Protein AF-A0A3M2R8J4-F1 (afdb_monomer_lite)

Structure (mmCIF, N/CA/C/O backbone):
data_AF-A0A3M2R8J4-F1
#
_entry.id   AF-A0A3M2R8J4-F1
#
loop_
_atom_site.group_PDB
_atom_site.id
_atom_site.type_symbol
_atom_site.label_atom_id
_atom_site.label_alt_id
_atom_site.label_comp_id
_atom_site.label_asym_id
_atom_site.label_entity_id
_atom_site.label_seq_id
_atom_site.pdbx_PDB_ins_code
_atom_site.Cartn_x
_atom_site.Cartn_y
_atom_site.Cartn_z
_atom_site.occupancy
_atom_site.B_iso_or_equiv
_atom_site.auth_seq_id
_atom_site.auth_comp_id
_atom_site.auth_asym_id
_atom_site.auth_atom_id
_atom_site.pdbx_PDB_model_num
ATOM 1 N N . MET A 1 1 ? -43.124 27.993 -4.825 1.00 30.08 1 MET A N 1
ATOM 2 C CA . MET A 1 1 ? -43.039 26.669 -4.163 1.00 30.08 1 MET A CA 1
ATOM 3 C C . MET A 1 1 ? -41.957 25.868 -4.878 1.00 30.08 1 MET A C 1
ATOM 5 O O . MET A 1 1 ? -41.872 26.018 -6.090 1.00 30.08 1 MET A O 1
ATOM 9 N N . PRO A 1 2 ? -41.048 25.208 -4.145 1.00 39.69 2 PRO A N 1
ATOM 10 C CA . PRO A 1 2 ? -39.640 25.602 -4.145 1.00 39.69 2 PRO A CA 1
ATOM 11 C C . PRO A 1 2 ? -38.733 24.779 -5.065 1.00 39.69 2 PRO A C 1
ATOM 13 O O . PRO A 1 2 ? -39.059 23.672 -5.482 1.00 39.69 2 PRO A O 1
ATOM 16 N N . ALA A 1 3 ? -37.591 25.402 -5.357 1.00 38.50 3 ALA A N 1
ATOM 17 C CA . ALA A 1 3 ? -36.472 24.909 -6.138 1.00 38.50 3 ALA A CA 1
ATOM 18 C C . ALA A 1 3 ? -35.961 23.551 -5.639 1.00 38.50 3 ALA A C 1
ATOM 20 O O . ALA A 1 3 ? -35.857 23.318 -4.435 1.00 38.50 3 ALA A O 1
ATOM 21 N N . GLY A 1 4 ? -35.622 22.681 -6.592 1.00 35.12 4 GLY A N 1
ATOM 22 C CA . GLY A 1 4 ? -34.977 21.402 -6.338 1.00 35.12 4 GLY A CA 1
ATOM 23 C C . GLY A 1 4 ? -33.624 21.611 -5.672 1.00 35.12 4 GLY A C 1
ATOM 24 O O . GLY A 1 4 ? -32.687 22.125 -6.279 1.00 35.12 4 GLY A O 1
ATOM 25 N N . THR A 1 5 ? -33.540 21.216 -4.409 1.00 36.28 5 THR A N 1
ATOM 26 C CA . THR A 1 5 ? -32.296 21.112 -3.659 1.00 36.28 5 THR A CA 1
ATOM 27 C C . THR A 1 5 ? -31.439 20.027 -4.307 1.00 36.28 5 THR A C 1
ATOM 29 O O . THR A 1 5 ? -31.786 18.847 -4.256 1.00 36.28 5 THR A O 1
ATOM 32 N N . CYS A 1 6 ? -30.326 20.420 -4.932 1.00 35.06 6 CYS A N 1
ATOM 33 C CA . CYS A 1 6 ? -29.268 19.498 -5.329 1.00 35.06 6 CYS A CA 1
ATOM 34 C C . CYS A 1 6 ? -28.787 18.750 -4.081 1.00 35.06 6 CYS A C 1
ATOM 36 O O . CYS A 1 6 ? -28.179 19.335 -3.183 1.00 35.06 6 CYS A O 1
ATOM 38 N N . TYR A 1 7 ? -29.103 17.462 -4.009 1.00 38.09 7 TYR A N 1
ATOM 39 C CA . TYR A 1 7 ? -28.637 16.580 -2.953 1.00 38.09 7 TYR A CA 1
ATOM 40 C C . TYR A 1 7 ? -27.115 16.416 -3.058 1.00 38.09 7 TYR A C 1
ATOM 42 O O . TYR A 1 7 ? -26.611 15.750 -3.954 1.00 38.09 7 TYR A O 1
ATOM 50 N N . GLY A 1 8 ? -26.412 17.041 -2.114 1.00 35.00 8 GLY A N 1
ATOM 51 C CA . GLY A 1 8 ? -25.194 16.524 -1.495 1.00 35.00 8 GLY A CA 1
ATOM 52 C C . GLY A 1 8 ? -23.983 16.301 -2.396 1.00 35.00 8 GLY A C 1
ATOM 53 O O . GLY A 1 8 ? -23.612 15.160 -2.653 1.00 35.00 8 GLY A O 1
ATOM 54 N N . ILE A 1 9 ? -23.238 17.370 -2.688 1.00 41.28 9 ILE A N 1
ATOM 55 C CA . ILE A 1 9 ? -21.774 17.245 -2.704 1.00 41.28 9 ILE A CA 1
ATOM 56 C C . ILE A 1 9 ? -21.381 17.115 -1.231 1.00 41.28 9 ILE A C 1
ATOM 58 O O . ILE A 1 9 ? -21.176 18.108 -0.536 1.00 41.28 9 ILE A O 1
ATOM 62 N N . ALA A 1 10 ? -21.423 15.890 -0.708 1.00 45.00 10 ALA A N 1
ATOM 63 C CA . ALA A 1 10 ? -20.910 15.612 0.623 1.00 45.00 10 ALA A CA 1
ATOM 64 C C . ALA A 1 10 ? -19.446 16.070 0.657 1.00 45.00 10 ALA A C 1
ATOM 66 O O . ALA A 1 10 ? -18.670 15.702 -0.226 1.00 45.00 10 ALA A O 1
ATOM 67 N N . ASN A 1 11 ? -19.105 16.916 1.632 1.00 44.09 11 ASN A N 1
ATOM 68 C CA . ASN A 1 11 ? -17.747 17.386 1.886 1.00 44.09 11 ASN A CA 1
ATOM 69 C C . ASN A 1 11 ? -16.779 16.199 1.823 1.00 44.09 11 ASN A C 1
ATOM 71 O O . ASN A 1 11 ? -16.758 15.375 2.736 1.00 44.09 11 ASN A O 1
ATOM 75 N N . ARG A 1 12 ? -15.982 16.110 0.752 1.00 54.00 12 ARG A N 1
ATOM 76 C CA . ARG A 1 12 ? -14.810 15.236 0.723 1.00 54.00 12 ARG A CA 1
ATOM 77 C C . ARG A 1 12 ? -13.944 15.678 1.906 1.00 54.00 12 ARG A C 1
ATOM 79 O O . ARG A 1 12 ? -13.592 16.860 1.951 1.00 54.00 12 ARG A O 1
ATOM 86 N N . PRO A 1 13 ? -13.616 14.806 2.871 1.00 60.00 13 PRO A N 1
ATOM 87 C CA . PRO A 1 13 ? -12.633 15.171 3.873 1.00 60.00 13 PRO A CA 1
ATOM 88 C C . PRO A 1 13 ? -11.362 15.549 3.115 1.00 60.00 13 PRO A C 1
ATOM 90 O O . PRO A 1 13 ? -10.870 14.741 2.328 1.00 60.00 13 PRO A O 1
ATOM 93 N N . GLN A 1 14 ? -10.829 16.753 3.340 1.00 68.31 14 GLN A N 1
ATOM 94 C CA . GLN A 1 14 ? -9.555 17.202 2.747 1.00 68.31 14 GLN A CA 1
ATOM 95 C C . GLN A 1 14 ? -8.412 16.198 2.997 1.00 68.31 14 GLN A C 1
ATOM 97 O O . GLN A 1 14 ? -7.394 16.216 2.326 1.00 68.31 14 GLN A O 1
ATOM 102 N N . MET A 1 15 ? -8.601 15.292 3.957 1.00 82.88 15 MET A N 1
ATOM 103 C CA . MET A 1 15 ? -7.673 14.245 4.352 1.00 82.88 15 MET A CA 1
ATOM 104 C C . MET A 1 15 ? -7.533 13.102 3.333 1.00 82.88 15 MET A C 1
ATOM 106 O O . MET A 1 15 ? -6.486 12.469 3.339 1.00 82.88 15 MET A O 1
ATOM 110 N N . LEU A 1 16 ? -8.544 12.839 2.488 1.00 87.06 16 LEU A N 1
ATOM 111 C CA . LEU A 1 16 ? -8.574 11.764 1.473 1.00 87.06 16 LEU A CA 1
ATOM 112 C C . LEU A 1 16 ? -8.423 12.317 0.047 1.00 87.06 16 LEU A C 1
ATOM 114 O O . LEU A 1 16 ? -9.145 11.919 -0.868 1.00 87.06 16 LEU A O 1
ATOM 118 N N . ASP A 1 17 ? -7.542 13.293 -0.140 1.00 90.69 17 ASP A N 1
ATOM 119 C CA . ASP A 1 17 ? -7.193 13.793 -1.465 1.00 90.69 17 ASP A CA 1
ATOM 120 C C . ASP A 1 17 ? -5.972 13.061 -2.043 1.00 90.69 17 ASP A C 1
ATOM 122 O O . ASP A 1 17 ? -5.377 12.186 -1.413 1.00 90.69 17 ASP A O 1
ATOM 126 N N . HIS A 1 18 ? -5.604 13.417 -3.269 1.00 93.38 18 HIS A N 1
ATOM 127 C CA . HIS A 1 18 ? -4.463 12.825 -3.960 1.00 93.38 18 HIS A CA 1
ATOM 128 C C . HIS A 1 18 ? -3.136 13.021 -3.202 1.00 93.38 18 HIS A C 1
ATOM 130 O O . HIS A 1 18 ? -2.309 12.115 -3.172 1.00 93.38 18 HIS A O 1
ATOM 136 N N . SER A 1 19 ? -2.966 14.147 -2.494 1.00 94.75 19 SER A N 1
ATOM 137 C CA . SER A 1 19 ? -1.745 14.444 -1.725 1.00 94.75 19 SER A CA 1
ATOM 138 C C . SER A 1 19 ? -1.517 13.479 -0.556 1.00 94.75 19 SER A C 1
ATOM 140 O O . SER A 1 19 ? -0.416 13.388 -0.007 1.00 94.75 19 SER A O 1
ATOM 142 N N . LEU A 1 20 ? -2.554 12.753 -0.124 1.00 96.50 20 LEU A N 1
ATOM 143 C CA . LEU A 1 20 ? -2.395 11.658 0.828 1.00 96.50 20 LEU A CA 1
ATOM 144 C C . LEU A 1 20 ? -1.480 10.560 0.277 1.00 96.50 20 LEU A C 1
ATOM 146 O O . LEU A 1 20 ? -0.664 10.032 1.026 1.00 96.50 20 LEU A O 1
ATOM 150 N N . LEU A 1 21 ? -1.592 10.238 -1.012 1.00 97.75 21 LEU A N 1
ATOM 151 C CA . LEU A 1 21 ? -0.838 9.149 -1.634 1.00 97.75 21 LEU A CA 1
ATOM 152 C C . LEU A 1 21 ? 0.654 9.488 -1.722 1.00 97.75 21 LEU A C 1
ATOM 154 O O . LEU A 1 21 ? 1.489 8.634 -1.417 1.00 97.75 21 LEU A O 1
ATOM 158 N N . ASP A 1 22 ? 0.978 10.749 -2.019 1.00 96.94 22 ASP A N 1
ATOM 159 C CA . ASP A 1 22 ? 2.351 11.263 -1.980 1.00 96.94 22 ASP A CA 1
ATOM 160 C C . ASP A 1 22 ? 2.945 11.156 -0.574 1.00 96.94 22 ASP A C 1
ATOM 162 O O . ASP A 1 22 ? 4.063 10.674 -0.395 1.00 96.94 22 ASP A O 1
ATOM 166 N N . ARG A 1 23 ? 2.176 11.562 0.446 1.00 97.8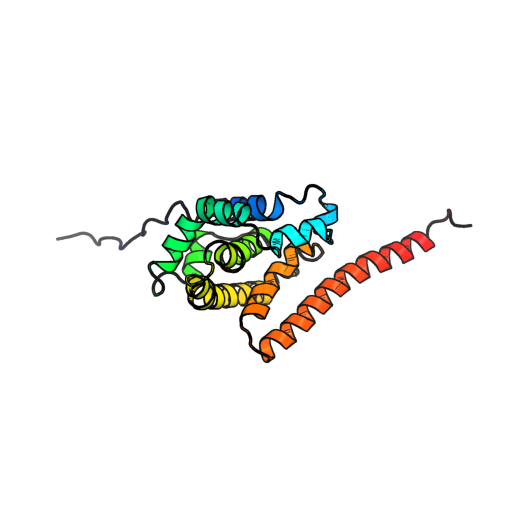1 23 ARG A N 1
ATOM 167 C CA . ARG A 1 23 ? 2.606 11.488 1.849 1.00 97.81 23 ARG A CA 1
ATOM 168 C C . ARG A 1 23 ? 2.858 10.053 2.294 1.00 97.81 23 ARG A C 1
ATOM 170 O O . ARG A 1 23 ? 3.829 9.819 3.007 1.00 97.81 23 ARG A O 1
ATOM 177 N N . VAL A 1 24 ? 2.015 9.105 1.881 1.00 98.56 24 VAL A N 1
ATOM 178 C CA . VAL A 1 24 ? 2.218 7.680 2.182 1.00 98.56 24 VAL A CA 1
ATOM 179 C C . VAL A 1 24 ? 3.482 7.165 1.499 1.00 98.56 24 VAL A C 1
ATOM 181 O O . VAL A 1 24 ? 4.317 6.576 2.180 1.00 98.56 24 VAL A O 1
ATOM 184 N N . CYS A 1 25 ? 3.671 7.444 0.204 1.00 98.06 25 CYS A N 1
ATOM 185 C CA . CYS A 1 25 ? 4.871 7.024 -0.525 1.00 98.06 25 CYS A CA 1
ATOM 186 C C . CYS A 1 25 ? 6.140 7.575 0.138 1.00 98.06 25 CYS A C 1
ATOM 188 O O . CYS A 1 25 ? 7.059 6.829 0.465 1.00 98.06 25 CYS A O 1
ATOM 190 N N . GLN A 1 26 ? 6.176 8.884 0.391 1.00 97.88 26 GLN A N 1
ATOM 191 C CA . GLN A 1 26 ? 7.328 9.535 1.010 1.00 97.88 26 GLN A CA 1
ATOM 192 C C . GLN A 1 26 ? 7.598 8.980 2.405 1.00 97.88 26 GLN A C 1
ATOM 194 O O . GLN A 1 26 ? 8.739 8.666 2.717 1.00 97.88 26 GLN A O 1
ATOM 199 N N . PHE A 1 27 ? 6.567 8.818 3.238 1.00 98.44 27 PHE A N 1
ATOM 200 C CA . PHE A 1 27 ? 6.728 8.280 4.585 1.00 98.44 27 PHE A CA 1
ATOM 201 C C . PHE A 1 27 ? 7.262 6.844 4.573 1.00 98.44 27 PHE A C 1
ATOM 203 O O . PHE A 1 27 ? 8.213 6.540 5.292 1.00 98.44 27 PHE A O 1
ATOM 210 N N . TRP A 1 28 ? 6.662 5.973 3.759 1.00 98.31 28 TRP A N 1
ATOM 211 C CA . TRP A 1 28 ? 6.957 4.542 3.764 1.00 98.31 28 TRP A CA 1
ATOM 212 C C . TRP A 1 28 ? 8.363 4.229 3.247 1.00 98.31 28 TRP A C 1
ATOM 214 O O . TRP A 1 28 ? 9.030 3.336 3.769 1.00 98.31 28 TRP A O 1
ATOM 224 N N . PHE A 1 29 ? 8.835 5.000 2.263 1.00 97.88 29 PHE A N 1
ATOM 225 C CA . PHE A 1 29 ? 10.121 4.787 1.596 1.00 97.88 29 PHE A CA 1
ATOM 226 C C . PHE A 1 29 ? 11.224 5.765 2.025 1.00 97.88 29 PHE A C 1
ATOM 228 O O . PHE A 1 29 ? 12.332 5.663 1.517 1.00 97.88 29 PHE A O 1
ATOM 235 N N . ARG A 1 30 ? 10.985 6.670 2.990 1.00 96.81 30 ARG A N 1
ATOM 236 C CA . ARG A 1 30 ? 11.954 7.713 3.419 1.00 96.81 30 ARG A CA 1
ATOM 237 C C . ARG A 1 30 ? 13.343 7.216 3.826 1.00 96.81 30 ARG A C 1
ATOM 239 O O . ARG A 1 30 ? 14.267 8.016 3.913 1.00 96.81 30 ARG A O 1
ATOM 246 N N . HIS A 1 31 ? 13.456 5.943 4.193 1.00 96.25 31 HIS A N 1
ATOM 247 C CA . HIS A 1 31 ? 14.706 5.336 4.641 1.00 96.25 31 HIS A CA 1
ATOM 248 C C . HIS A 1 31 ? 15.545 4.795 3.477 1.00 96.25 31 HIS A C 1
ATOM 250 O O . HIS A 1 31 ? 16.738 4.593 3.665 1.00 96.25 31 HIS A O 1
ATOM 256 N N . ILE A 1 32 ? 14.949 4.597 2.296 1.00 96.50 32 ILE A N 1
ATOM 257 C CA . ILE A 1 32 ? 15.668 4.213 1.082 1.00 96.50 32 ILE A CA 1
ATOM 258 C C . ILE A 1 32 ? 16.174 5.491 0.422 1.00 96.50 32 ILE A C 1
ATOM 260 O O . ILE A 1 32 ? 15.391 6.299 -0.076 1.00 96.50 32 ILE A O 1
ATOM 264 N N . THR A 1 33 ? 17.489 5.693 0.452 1.00 93.94 33 THR A N 1
ATOM 265 C CA . THR A 1 33 ? 18.134 6.890 -0.114 1.00 93.94 33 THR A CA 1
ATOM 266 C C . THR A 1 33 ? 18.817 6.638 -1.453 1.00 93.94 33 THR A C 1
ATOM 268 O O . THR A 1 33 ? 19.184 7.599 -2.125 1.00 93.94 33 THR A O 1
ATOM 271 N N . ASP A 1 34 ? 19.016 5.371 -1.819 1.00 93.31 34 ASP A N 1
ATOM 272 C CA . ASP A 1 34 ? 19.560 4.962 -3.111 1.00 93.31 34 ASP A CA 1
ATOM 273 C C . ASP A 1 34 ? 18.444 4.360 -3.977 1.00 93.31 34 ASP A C 1
ATOM 275 O O . ASP A 1 34 ? 17.846 3.340 -3.633 1.00 93.31 34 ASP A O 1
ATOM 279 N N . ASP A 1 35 ? 18.174 4.975 -5.128 1.00 90.62 35 ASP A N 1
ATOM 280 C CA . ASP A 1 35 ? 17.157 4.509 -6.072 1.00 90.62 35 ASP A CA 1
ATOM 281 C C . ASP A 1 35 ? 17.446 3.092 -6.603 1.00 90.62 35 ASP A C 1
ATOM 283 O O . ASP A 1 35 ? 16.522 2.386 -7.015 1.00 90.62 35 ASP A O 1
ATOM 287 N N . HIS A 1 36 ? 18.703 2.634 -6.579 1.00 90.56 36 HIS A N 1
ATOM 288 C CA . HIS A 1 36 ? 19.052 1.260 -6.944 1.00 90.56 36 HIS A CA 1
ATOM 289 C C . HIS A 1 36 ? 18.481 0.235 -5.960 1.00 90.56 36 HIS A C 1
ATOM 291 O O . HIS A 1 36 ? 18.094 -0.860 -6.374 1.00 90.56 36 HIS A O 1
ATOM 297 N N . HIS A 1 37 ? 18.338 0.604 -4.687 1.00 93.94 37 HIS A N 1
ATOM 298 C CA . HIS A 1 37 ? 17.741 -0.253 -3.664 1.00 93.94 37 HIS A CA 1
ATOM 299 C C . HIS A 1 37 ? 16.215 -0.362 -3.819 1.00 93.94 37 HIS A C 1
ATOM 301 O O . HIS A 1 37 ? 15.577 -1.237 -3.240 1.00 93.94 37 HIS A O 1
ATOM 307 N N . LEU A 1 38 ? 15.598 0.454 -4.683 1.00 93.81 38 LEU A N 1
ATOM 308 C CA . LEU A 1 38 ? 14.205 0.243 -5.076 1.00 93.81 38 LEU A CA 1
ATOM 309 C C . LEU A 1 38 ? 14.041 -0.987 -5.980 1.00 93.81 38 LEU A C 1
ATOM 311 O O . LEU A 1 38 ? 12.965 -1.590 -5.993 1.00 93.81 38 LEU A O 1
ATOM 315 N N . ILE A 1 39 ? 15.089 -1.370 -6.728 1.00 92.31 39 ILE A N 1
ATOM 316 C CA . ILE A 1 39 ? 15.101 -2.584 -7.561 1.00 92.31 39 ILE A CA 1
ATOM 317 C C . ILE A 1 39 ? 15.013 -3.808 -6.658 1.00 92.31 39 ILE A C 1
ATOM 319 O O . ILE A 1 39 ? 14.076 -4.590 -6.783 1.00 92.31 39 ILE A O 1
ATOM 323 N N . VAL A 1 40 ? 15.950 -3.931 -5.719 1.00 91.31 40 VAL A N 1
ATOM 324 C CA . VAL A 1 40 ? 15.947 -4.933 -4.652 1.00 91.31 40 VAL A CA 1
ATOM 325 C C . VAL A 1 40 ? 16.493 -4.253 -3.392 1.00 91.31 40 VAL A C 1
ATOM 327 O O . VAL A 1 40 ? 17.654 -3.849 -3.417 1.00 91.31 40 VAL A O 1
ATOM 330 N N . PRO A 1 41 ? 15.693 -4.112 -2.320 1.00 93.12 41 PRO A N 1
ATOM 331 C CA . PRO A 1 41 ? 16.145 -3.444 -1.104 1.00 93.12 41 PRO A CA 1
ATOM 332 C C . PRO A 1 41 ? 17.147 -4.304 -0.338 1.00 93.12 41 PRO A C 1
ATOM 334 O O . PRO A 1 41 ? 17.088 -5.541 -0.380 1.00 93.12 41 PRO A O 1
ATOM 337 N N . GLU A 1 42 ? 18.039 -3.655 0.407 1.00 94.31 42 GLU A N 1
ATOM 338 C CA . GLU A 1 42 ? 18.900 -4.351 1.356 1.00 94.31 42 GLU A CA 1
ATOM 339 C C . GLU A 1 42 ? 18.071 -4.947 2.500 1.00 94.31 42 GLU A C 1
ATOM 341 O O . GLU A 1 42 ? 16.939 -4.543 2.794 1.00 94.31 42 GLU A O 1
ATOM 346 N N . LYS A 1 43 ? 18.645 -5.935 3.189 1.00 94.56 43 LYS A N 1
ATOM 347 C CA . LYS A 1 43 ? 17.964 -6.594 4.306 1.00 94.56 43 LYS A CA 1
ATOM 348 C C . LYS A 1 43 ? 17.649 -5.595 5.420 1.00 94.56 43 LYS A C 1
ATOM 350 O O . LYS A 1 43 ? 16.571 -5.651 6.004 1.00 94.56 43 LYS A O 1
ATOM 355 N N . GLU A 1 44 ? 18.587 -4.710 5.725 1.00 95.31 44 GLU A N 1
ATOM 356 C CA . GLU A 1 44 ? 18.490 -3.696 6.770 1.00 95.31 44 GLU A CA 1
ATOM 357 C C . GLU A 1 44 ? 17.375 -2.685 6.471 1.00 95.31 44 GLU A C 1
ATOM 359 O O . GLU A 1 44 ? 16.645 -2.298 7.382 1.00 95.31 44 GLU A O 1
ATOM 364 N N . GLU A 1 45 ? 17.191 -2.327 5.198 1.00 95.44 45 GLU A N 1
ATOM 365 C CA . GLU A 1 45 ? 16.094 -1.472 4.737 1.00 95.44 45 GLU A CA 1
ATOM 366 C C . GLU A 1 45 ? 14.754 -2.207 4.843 1.00 95.44 45 GLU A C 1
ATOM 368 O O . GLU A 1 45 ? 13.819 -1.709 5.467 1.00 95.44 45 GLU A O 1
ATOM 373 N N . ALA A 1 46 ? 14.677 -3.446 4.345 1.00 94.75 46 ALA A N 1
ATOM 374 C CA . ALA A 1 46 ? 13.462 -4.254 4.432 1.00 94.75 46 ALA A CA 1
ATOM 375 C C . ALA A 1 46 ? 13.017 -4.495 5.888 1.00 94.75 46 ALA A C 1
ATOM 377 O O . ALA A 1 46 ? 11.821 -4.501 6.193 1.00 94.75 46 ALA A O 1
ATOM 378 N N . LEU A 1 47 ? 13.965 -4.656 6.819 1.00 95.19 47 LEU A N 1
ATOM 379 C CA . LEU A 1 47 ? 13.670 -4.838 8.241 1.00 95.19 47 LEU A CA 1
ATOM 380 C C . LEU A 1 47 ? 12.909 -3.658 8.851 1.00 95.19 47 LEU A C 1
ATOM 382 O O . LEU A 1 47 ? 12.193 -3.882 9.826 1.00 95.19 47 LEU A O 1
ATOM 386 N N . ILE A 1 48 ? 13.007 -2.445 8.300 1.00 95.00 48 ILE A N 1
ATOM 387 C CA . ILE A 1 48 ? 12.242 -1.288 8.786 1.00 95.00 48 ILE A CA 1
ATOM 388 C C . ILE A 1 48 ? 10.736 -1.507 8.594 1.00 95.00 48 ILE A C 1
ATOM 390 O O . ILE A 1 48 ? 9.956 -1.104 9.455 1.00 95.00 48 ILE A O 1
ATOM 394 N N . TRP A 1 49 ? 10.318 -2.193 7.526 1.00 95.88 49 TRP A N 1
ATOM 395 C CA . TRP A 1 49 ? 8.906 -2.515 7.297 1.00 95.88 49 TRP A CA 1
ATOM 396 C C . TRP A 1 49 ? 8.413 -3.698 8.125 1.00 95.88 49 TRP A C 1
ATOM 398 O O . TRP A 1 49 ? 7.288 -3.682 8.618 1.00 95.88 49 TRP A O 1
ATOM 408 N N . PHE A 1 50 ? 9.242 -4.735 8.262 1.00 94.12 50 PHE A N 1
ATOM 409 C CA . PHE A 1 50 ? 8.809 -6.020 8.820 1.00 94.12 50 PHE A CA 1
ATOM 410 C C . PHE A 1 50 ? 9.102 -6.189 10.313 1.00 94.12 50 PHE A C 1
ATOM 412 O O . PHE A 1 50 ? 8.590 -7.115 10.943 1.00 94.12 50 PHE A O 1
ATOM 419 N N . SER A 1 51 ? 9.914 -5.313 10.904 1.00 92.44 51 SER A N 1
ATOM 420 C CA . SER A 1 51 ? 10.210 -5.358 12.336 1.00 92.44 51 SER A CA 1
ATOM 421 C C . SER A 1 51 ? 9.223 -4.509 13.122 1.00 92.44 51 SER A C 1
ATOM 423 O O . SER A 1 51 ? 8.880 -3.392 12.741 1.00 92.44 51 SER A O 1
ATOM 425 N N . GLN A 1 52 ? 8.807 -5.004 14.288 1.00 92.06 52 GLN A N 1
ATOM 426 C CA . GLN A 1 52 ? 8.077 -4.163 15.226 1.00 92.06 52 GLN A CA 1
ATOM 427 C C . GLN A 1 52 ? 8.989 -3.050 15.754 1.00 92.06 52 GLN A C 1
ATOM 429 O O . GLN A 1 52 ? 10.039 -3.318 16.336 1.00 92.06 52 GLN A O 1
ATOM 434 N N . ASN A 1 53 ? 8.540 -1.808 15.589 1.00 94.81 53 ASN A N 1
ATOM 435 C CA . ASN A 1 53 ? 9.197 -0.618 16.102 1.00 94.81 53 ASN A CA 1
ATOM 436 C C . ASN A 1 53 ? 8.134 0.349 16.648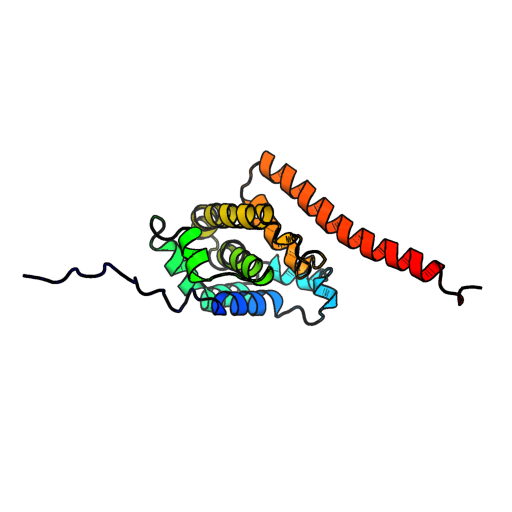 1.00 94.81 53 ASN A C 1
ATOM 438 O O . ASN A 1 53 ? 7.290 0.845 15.900 1.00 94.81 53 ASN A O 1
ATOM 442 N N . ASP A 1 54 ? 8.171 0.611 17.956 1.00 95.12 54 ASP A N 1
ATOM 443 C CA . ASP A 1 54 ? 7.162 1.427 18.639 1.00 95.12 54 ASP A CA 1
ATOM 444 C C . ASP A 1 54 ? 7.227 2.912 18.239 1.00 95.12 54 ASP A C 1
ATOM 446 O O . ASP A 1 54 ? 6.197 3.589 18.204 1.00 95.12 54 ASP A O 1
ATOM 450 N N . GLU A 1 55 ? 8.410 3.428 17.891 1.00 96.06 55 GLU A N 1
ATOM 451 C CA . GLU A 1 55 ? 8.569 4.800 17.393 1.00 96.06 55 GLU A CA 1
ATOM 452 C C . GLU A 1 55 ? 7.931 4.940 16.009 1.00 96.06 55 GLU A C 1
ATOM 454 O O . GLU A 1 55 ? 7.117 5.839 15.791 1.00 96.06 55 GLU A O 1
ATOM 459 N N . PHE A 1 56 ? 8.203 3.987 15.112 1.00 96.25 56 PHE A N 1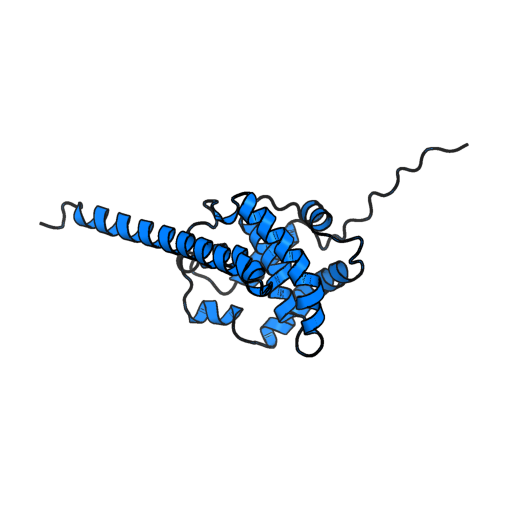
ATOM 460 C CA . PHE A 1 56 ? 7.595 3.951 13.782 1.00 96.25 56 PHE A CA 1
ATOM 461 C C . PHE A 1 56 ? 6.069 3.792 13.855 1.00 96.25 56 PHE A C 1
ATOM 463 O O . PHE A 1 56 ? 5.329 4.490 13.158 1.00 96.25 56 PHE A O 1
ATOM 470 N N . ALA A 1 57 ? 5.578 2.932 14.752 1.00 96.38 57 ALA A N 1
ATOM 471 C CA . ALA A 1 57 ? 4.149 2.769 15.001 1.00 96.38 57 ALA A CA 1
ATOM 472 C C . ALA A 1 57 ? 3.505 4.072 15.507 1.00 96.38 57 ALA A C 1
ATOM 474 O O . ALA A 1 57 ? 2.447 4.473 15.019 1.00 96.38 57 ALA A O 1
ATOM 475 N N . LYS A 1 58 ? 4.157 4.785 16.433 1.00 97.31 58 LYS A N 1
ATOM 476 C CA . LYS A 1 58 ? 3.679 6.084 16.929 1.00 97.31 58 LYS A CA 1
ATOM 477 C C . LYS A 1 58 ? 3.598 7.131 15.817 1.00 97.31 58 LYS A C 1
ATOM 479 O O . LYS A 1 58 ? 2.645 7.915 15.791 1.00 97.31 58 LYS A O 1
ATOM 484 N N . GLU A 1 59 ? 4.564 7.152 14.903 1.00 97.69 59 GLU A N 1
ATOM 485 C CA . GLU A 1 59 ? 4.521 8.028 13.730 1.00 97.69 59 GLU A CA 1
ATOM 486 C C . GLU A 1 59 ? 3.379 7.655 12.779 1.00 97.69 59 GLU A C 1
ATOM 488 O O . GLU A 1 59 ? 2.653 8.547 12.340 1.00 97.69 59 GLU A O 1
ATOM 493 N N . CYS A 1 60 ? 3.149 6.360 12.530 1.00 97.94 60 CYS A N 1
ATOM 494 C CA . CYS A 1 60 ? 2.004 5.893 11.743 1.00 97.94 60 CYS A CA 1
ATOM 495 C C . CYS A 1 60 ? 0.676 6.380 12.344 1.00 97.94 60 CYS A C 1
ATOM 497 O O . CYS A 1 60 ? -0.150 6.958 11.636 1.00 97.94 60 CYS A O 1
ATOM 499 N N . ILE A 1 61 ? 0.499 6.219 13.660 1.00 97.00 61 ILE A N 1
ATOM 500 C CA . ILE A 1 61 ? -0.705 6.654 14.385 1.00 97.00 61 ILE A CA 1
ATOM 501 C C . ILE A 1 61 ? -0.878 8.169 14.282 1.00 97.00 61 ILE A C 1
ATOM 503 O O . ILE A 1 61 ? -1.964 8.654 13.976 1.00 97.00 61 ILE A O 1
ATOM 507 N N . THR A 1 62 ? 0.193 8.928 14.512 1.00 96.94 62 THR A N 1
ATOM 508 C CA . THR A 1 62 ? 0.133 10.395 14.514 1.00 96.94 62 THR A CA 1
ATOM 509 C C . THR A 1 62 ? -0.182 10.948 13.124 1.00 96.94 62 THR A C 1
ATOM 511 O O . THR A 1 62 ? -0.990 11.867 12.995 1.00 96.94 62 THR A O 1
ATOM 514 N N . THR A 1 63 ? 0.438 10.389 12.084 1.00 96.31 63 THR A N 1
ATOM 515 C CA . THR A 1 63 ? 0.331 10.904 10.714 1.00 96.31 63 THR A CA 1
ATOM 516 C C . THR A 1 63 ? -0.923 10.403 9.998 1.00 96.31 63 THR A C 1
ATOM 518 O O . THR A 1 63 ? -1.577 11.179 9.300 1.00 96.31 63 THR A O 1
ATOM 521 N N . PHE A 1 64 ? -1.281 9.126 10.165 1.00 97.38 64 PHE A N 1
ATOM 522 C CA . PHE A 1 64 ? -2.332 8.470 9.379 1.00 97.38 64 PHE A CA 1
ATOM 523 C C . PHE A 1 64 ? -3.517 7.965 10.211 1.00 97.38 64 PHE A C 1
ATOM 525 O O . PHE A 1 64 ? -4.575 7.707 9.642 1.00 97.38 64 PHE A O 1
ATOM 532 N N . GLY A 1 65 ? -3.408 7.885 11.540 1.00 95.62 65 GLY A N 1
ATOM 533 C CA . GLY A 1 65 ? -4.519 7.490 12.417 1.00 95.62 65 GLY A CA 1
ATOM 534 C C . GLY A 1 65 ? -5.824 8.247 12.131 1.00 95.62 65 GLY A C 1
ATOM 535 O O . GLY A 1 65 ? -6.837 7.599 11.885 1.00 95.62 65 GLY A O 1
ATOM 536 N N . PRO A 1 66 ? -5.811 9.590 12.003 1.00 94.62 66 PRO A N 1
ATOM 537 C CA . PRO A 1 66 ? -7.024 10.349 11.708 1.00 94.62 66 PRO A CA 1
ATOM 538 C C . PRO A 1 66 ? -7.745 9.941 10.411 1.00 94.62 66 PRO A C 1
ATOM 540 O O . PRO A 1 66 ? -8.973 10.011 10.348 1.00 94.62 66 PRO A O 1
ATOM 543 N N . VAL A 1 67 ? -7.017 9.525 9.363 1.00 94.94 67 VAL A N 1
ATOM 544 C CA . VAL A 1 67 ? -7.655 9.061 8.118 1.00 94.94 67 VAL A CA 1
ATOM 545 C C . VAL A 1 67 ? -8.174 7.629 8.254 1.00 94.94 67 VAL A C 1
ATOM 547 O O . VAL A 1 67 ? -9.259 7.339 7.756 1.00 94.94 67 VAL A O 1
ATOM 550 N N . LEU A 1 68 ? -7.473 6.757 8.981 1.00 95.25 68 LEU A N 1
ATOM 551 C CA . LEU A 1 68 ? -7.932 5.391 9.256 1.00 95.25 68 LEU A CA 1
ATOM 552 C C . LEU A 1 68 ? -9.183 5.373 10.148 1.00 95.25 68 LEU A C 1
ATOM 554 O O . LEU A 1 68 ? -10.135 4.639 9.870 1.00 95.25 68 LEU A O 1
ATOM 558 N N . ASP A 1 69 ? -9.233 6.240 11.158 1.00 93.50 69 ASP A N 1
ATOM 559 C CA . ASP A 1 69 ? -10.401 6.416 12.024 1.00 93.50 69 ASP A CA 1
ATOM 560 C C . ASP A 1 69 ? -11.605 6.929 11.225 1.00 93.50 69 ASP A C 1
ATOM 562 O O . ASP A 1 69 ? -12.724 6.442 11.385 1.00 93.50 69 ASP A O 1
ATOM 566 N N . PHE A 1 70 ? -11.384 7.866 10.294 1.00 92.12 70 PHE A N 1
ATOM 567 C CA . PHE A 1 70 ? -12.437 8.309 9.383 1.00 92.12 70 PHE A CA 1
ATOM 568 C C . PHE A 1 70 ? -12.955 7.153 8.517 1.00 92.12 70 PHE A C 1
ATOM 570 O O . PHE A 1 70 ? -14.167 6.938 8.453 1.00 92.12 70 PHE A O 1
ATOM 577 N N . LEU A 1 71 ? -12.060 6.393 7.877 1.00 91.88 71 LEU A N 1
ATOM 578 C CA . LEU A 1 71 ? -12.439 5.291 6.990 1.00 91.88 71 LEU A CA 1
ATOM 579 C C . LEU A 1 71 ? -13.238 4.206 7.726 1.00 91.88 71 LEU A C 1
ATOM 581 O O . LEU A 1 71 ? -14.217 3.697 7.184 1.00 91.88 71 LEU A O 1
ATOM 585 N N . SER A 1 72 ? -12.861 3.899 8.968 1.00 90.50 72 SER A N 1
ATOM 586 C CA . SER A 1 72 ? -13.517 2.880 9.800 1.00 90.50 72 SER A CA 1
ATOM 587 C C . SER A 1 72 ? -14.795 3.353 10.505 1.00 90.50 72 SER A C 1
ATOM 589 O O . SER A 1 72 ? -15.557 2.522 11.002 1.00 90.50 72 SER A O 1
ATOM 591 N N . SER A 1 73 ? -15.089 4.659 10.508 1.00 89.00 73 SER A N 1
ATOM 592 C CA . SER A 1 73 ? -16.266 5.218 11.192 1.00 89.00 73 SER A CA 1
ATOM 593 C C . SER A 1 73 ? -17.610 4.907 10.515 1.00 89.00 73 SER A C 1
ATOM 595 O O . SER A 1 73 ? -18.635 4.817 11.194 1.00 89.00 73 SER A O 1
ATOM 597 N N . GLU A 1 74 ? -17.631 4.712 9.191 1.00 84.44 74 GLU A N 1
ATOM 598 C CA . GLU A 1 74 ? -18.857 4.469 8.414 1.00 84.44 74 GLU A CA 1
ATOM 599 C C . GLU A 1 74 ? -18.689 3.310 7.403 1.00 84.44 74 GLU A C 1
ATOM 601 O O . GLU A 1 74 ? -18.779 3.519 6.188 1.00 84.44 74 GLU A O 1
ATOM 606 N N . PRO A 1 75 ? -18.506 2.057 7.869 1.00 77.62 75 PRO A N 1
ATOM 607 C CA . PRO A 1 75 ? -18.122 0.912 7.030 1.00 77.62 75 PRO A CA 1
ATOM 608 C C . PRO A 1 75 ? -19.130 0.571 5.918 1.00 77.62 75 PRO A C 1
ATOM 610 O O . PRO A 1 75 ? -18.763 0.035 4.879 1.00 77.62 75 PRO A O 1
ATOM 613 N N . ASN A 1 76 ? -20.409 0.912 6.104 1.00 80.56 76 ASN A N 1
ATOM 614 C CA . ASN A 1 76 ? -21.458 0.677 5.102 1.00 80.56 76 ASN A CA 1
ATOM 615 C C . ASN A 1 76 ? -21.508 1.753 4.003 1.00 80.56 76 ASN A C 1
ATOM 617 O O . ASN A 1 76 ? -22.224 1.589 3.017 1.00 80.56 76 ASN A O 1
ATOM 621 N N . ARG A 1 77 ? -20.811 2.879 4.190 1.00 82.06 77 ARG A N 1
ATOM 622 C CA . ARG A 1 77 ? -20.797 4.016 3.254 1.00 82.06 77 ARG A CA 1
ATOM 623 C C . ARG A 1 77 ? -19.442 4.181 2.579 1.00 82.06 77 ARG A C 1
ATOM 625 O O . ARG A 1 77 ? -19.389 4.578 1.417 1.00 82.06 77 ARG A O 1
ATOM 632 N N . ILE A 1 78 ? -18.365 3.886 3.301 1.00 84.25 78 ILE A N 1
ATOM 633 C CA . ILE A 1 78 ? -16.991 4.055 2.840 1.00 84.25 78 ILE A CA 1
ATOM 634 C C . ILE A 1 78 ? -16.477 2.706 2.336 1.00 84.25 78 ILE A C 1
ATOM 636 O O . ILE A 1 78 ? -16.027 1.862 3.103 1.00 84.25 78 ILE A O 1
ATOM 640 N N . GLY A 1 79 ? -16.571 2.509 1.022 1.00 86.75 79 GLY A N 1
ATOM 641 C CA . GLY A 1 79 ? -16.013 1.349 0.327 1.00 86.75 79 GLY A CA 1
ATOM 642 C C . GLY A 1 79 ? -14.896 1.727 -0.644 1.00 86.75 79 G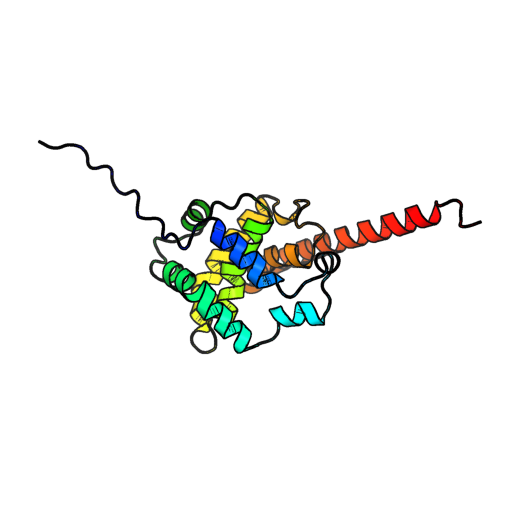LY A C 1
ATOM 643 O O . GLY A 1 79 ? -14.578 2.904 -0.828 1.00 86.75 79 GLY A O 1
ATOM 644 N N . VAL A 1 80 ? -14.353 0.719 -1.329 1.00 88.88 80 VAL A N 1
ATOM 645 C CA . VAL A 1 80 ? -13.261 0.873 -2.310 1.00 88.88 80 VAL A CA 1
ATOM 646 C C . VAL A 1 80 ? -13.577 1.939 -3.367 1.00 88.88 80 VAL A C 1
ATOM 648 O O . VAL A 1 80 ? -12.725 2.769 -3.666 1.00 88.88 80 VAL A O 1
ATOM 651 N N . ASP A 1 81 ? -14.807 1.979 -3.892 1.00 91.00 81 ASP A N 1
ATOM 652 C CA . ASP A 1 81 ? -15.204 2.958 -4.917 1.00 91.00 81 ASP A CA 1
ATOM 653 C C . ASP A 1 81 ? -15.187 4.402 -4.401 1.00 91.00 81 ASP A C 1
ATOM 655 O O . ASP A 1 81 ? -14.767 5.316 -5.112 1.00 91.00 81 ASP A O 1
ATOM 659 N N . TYR A 1 82 ? -15.606 4.614 -3.149 1.00 90.81 82 TYR A N 1
ATOM 660 C CA . TYR A 1 82 ? -15.553 5.932 -2.520 1.00 90.81 82 TYR A CA 1
ATOM 661 C C . TYR A 1 82 ? -14.104 6.402 -2.379 1.00 90.81 82 TYR A C 1
ATOM 663 O O . TYR A 1 82 ? -13.788 7.534 -2.743 1.00 90.81 82 TYR A O 1
ATOM 671 N N . ILE A 1 83 ? -13.228 5.522 -1.887 1.00 92.19 83 ILE A N 1
ATOM 672 C CA . ILE A 1 83 ? -11.813 5.827 -1.665 1.00 92.19 83 ILE A CA 1
ATOM 673 C C . ILE A 1 83 ? -11.123 6.134 -2.994 1.00 92.19 83 ILE A C 1
ATOM 675 O O . ILE A 1 83 ? -10.507 7.187 -3.110 1.00 92.19 83 ILE A O 1
ATOM 679 N N . LEU A 1 84 ? -11.295 5.283 -4.010 1.00 93.31 84 LEU A N 1
ATOM 680 C CA . LEU A 1 84 ? -10.727 5.496 -5.345 1.00 93.31 84 LEU A CA 1
ATOM 681 C C . LEU A 1 84 ? -11.182 6.821 -5.965 1.00 93.31 84 LEU A C 1
ATOM 683 O O . LEU A 1 84 ? -10.371 7.541 -6.539 1.00 93.31 84 LEU A O 1
ATOM 687 N N . ASN A 1 85 ? -12.462 7.175 -5.828 1.00 93.19 85 ASN A N 1
ATOM 688 C CA . ASN A 1 85 ? -12.978 8.447 -6.334 1.00 93.19 85 ASN A CA 1
ATOM 689 C C . ASN A 1 85 ? -12.460 9.661 -5.538 1.00 93.19 85 ASN A C 1
ATOM 691 O O . ASN A 1 85 ? -12.294 10.754 -6.088 1.00 93.19 85 ASN A O 1
ATOM 695 N N . ALA A 1 86 ? -12.231 9.500 -4.233 1.00 92.25 86 ALA A N 1
ATOM 696 C CA . ALA A 1 86 ? -11.715 10.562 -3.378 1.00 92.25 86 ALA A CA 1
ATOM 697 C C . ALA A 1 86 ? -10.224 10.831 -3.636 1.00 92.25 86 ALA A C 1
ATOM 699 O O . ALA A 1 86 ? -9.852 11.983 -3.876 1.00 92.25 86 ALA A O 1
ATOM 700 N N . THR A 1 87 ? -9.403 9.778 -3.646 1.00 94.38 87 THR A N 1
ATOM 701 C CA . THR A 1 87 ? -7.944 9.877 -3.793 1.00 94.38 87 THR A CA 1
ATOM 702 C C . THR A 1 87 ? -7.499 9.998 -5.249 1.00 94.38 87 THR A C 1
ATOM 704 O O . THR A 1 87 ? -6.455 10.589 -5.512 1.00 94.38 87 THR A O 1
ATOM 707 N N . ASN A 1 88 ? -8.306 9.509 -6.198 1.00 95.44 88 ASN A N 1
ATOM 708 C CA . ASN A 1 88 ? -8.059 9.568 -7.640 1.00 95.44 88 ASN A CA 1
ATOM 709 C C . ASN A 1 88 ? -6.624 9.129 -8.009 1.00 95.44 88 ASN A C 1
ATOM 711 O O . ASN A 1 88 ? -5.836 9.962 -8.467 1.00 95.44 88 ASN A O 1
ATOM 715 N N . PRO A 1 89 ? -6.251 7.855 -7.774 1.00 96.69 89 PRO A N 1
ATOM 716 C CA . PRO A 1 89 ? -4.914 7.369 -8.087 1.00 96.69 89 PRO A CA 1
ATOM 717 C C . PRO A 1 89 ? -4.710 7.306 -9.607 1.00 96.69 89 PRO A C 1
ATOM 719 O O . PRO A 1 89 ? -5.478 6.672 -10.335 1.00 96.69 89 PRO A O 1
ATOM 722 N N . THR A 1 90 ? -3.658 7.956 -10.090 1.00 96.00 90 THR A N 1
ATOM 723 C CA . THR A 1 90 ? -3.325 8.107 -11.514 1.00 96.00 90 THR A CA 1
ATOM 724 C C . THR A 1 90 ? -2.086 7.309 -11.931 1.00 96.00 90 THR A C 1
ATOM 726 O O . THR A 1 90 ? -2.005 6.862 -13.078 1.00 96.00 90 THR A O 1
ATOM 729 N N . SER A 1 91 ? -1.157 7.066 -11.003 1.00 97.94 91 SER A N 1
ATOM 730 C CA . SER A 1 91 ? 0.114 6.364 -11.226 1.00 97.94 91 SER A CA 1
ATOM 731 C C . SER A 1 91 ? 0.154 4.993 -10.539 1.00 97.94 91 SER A C 1
ATOM 733 O O . SER A 1 91 ? -0.645 4.714 -9.648 1.00 97.94 91 SER A O 1
ATOM 735 N N . ALA A 1 92 ? 1.093 4.118 -10.913 1.00 98.31 92 ALA A N 1
ATOM 736 C CA . ALA A 1 92 ? 1.284 2.858 -10.185 1.00 98.31 92 ALA A CA 1
ATOM 737 C C . ALA A 1 92 ? 1.688 3.086 -8.716 1.00 98.31 92 ALA A C 1
ATOM 739 O O . ALA A 1 92 ? 1.230 2.359 -7.836 1.00 98.31 92 ALA A O 1
ATOM 740 N N . LEU A 1 93 ? 2.477 4.130 -8.444 1.00 98.38 93 LEU A N 1
ATOM 741 C CA . LEU A 1 93 ? 2.865 4.510 -7.086 1.00 98.38 93 LEU A CA 1
ATOM 742 C C . LEU A 1 93 ? 1.656 4.960 -6.262 1.00 98.38 93 LEU A C 1
ATOM 744 O O . LEU A 1 93 ? 1.559 4.603 -5.097 1.00 98.38 93 LEU A O 1
ATOM 748 N N . ASP A 1 94 ? 0.687 5.646 -6.869 1.00 98.44 94 ASP A N 1
ATOM 749 C CA . ASP A 1 94 ? -0.541 6.078 -6.192 1.00 98.44 94 ASP A CA 1
ATOM 750 C C . ASP A 1 94 ? -1.359 4.875 -5.706 1.00 98.44 94 ASP A C 1
ATOM 752 O O . ASP A 1 94 ? -1.844 4.842 -4.573 1.00 98.44 94 ASP A O 1
ATOM 756 N N . TRP A 1 95 ? -1.501 3.866 -6.570 1.00 98.56 95 TRP A N 1
ATOM 757 C CA . TRP A 1 95 ? -2.184 2.618 -6.237 1.00 98.56 95 TRP A CA 1
ATOM 758 C C . TRP A 1 95 ? -1.444 1.848 -5.141 1.00 98.56 95 TRP A C 1
ATOM 760 O O . TRP A 1 95 ? -2.079 1.382 -4.197 1.00 98.56 95 TRP A O 1
ATOM 770 N N . MET A 1 96 ? -0.117 1.753 -5.236 1.00 98.62 96 MET A N 1
ATOM 771 C CA . MET A 1 96 ? 0.727 1.134 -4.213 1.00 98.62 96 MET A CA 1
ATOM 772 C C . MET A 1 96 ? 0.596 1.859 -2.866 1.00 98.62 96 MET A C 1
ATOM 774 O O . MET A 1 96 ? 0.354 1.218 -1.848 1.00 98.62 96 MET A O 1
ATOM 778 N N . SER A 1 97 ? 0.692 3.190 -2.852 1.00 98.69 97 SER A N 1
ATOM 779 C CA . SER A 1 97 ? 0.502 4.017 -1.658 1.00 98.69 97 SER A CA 1
ATOM 780 C C . SER A 1 97 ? -0.860 3.792 -1.025 1.00 98.69 97 SER A C 1
ATOM 782 O O . SER A 1 97 ? -0.970 3.702 0.195 1.00 98.69 97 SER A O 1
ATOM 784 N N . LEU A 1 98 ? -1.910 3.673 -1.838 1.00 98.25 98 LEU A N 1
ATOM 785 C CA . LEU A 1 98 ? -3.238 3.391 -1.318 1.00 98.25 98 LEU A CA 1
ATOM 786 C C . LEU A 1 98 ? -3.322 1.993 -0.689 1.00 98.25 98 LEU A C 1
ATOM 788 O O . LEU A 1 98 ? -3.954 1.839 0.351 1.00 98.25 98 LEU A O 1
ATOM 792 N N . ILE A 1 99 ? -2.666 0.992 -1.280 1.00 98.56 99 ILE A N 1
ATOM 793 C CA . ILE A 1 99 ? -2.575 -0.350 -0.696 1.00 98.56 99 ILE A CA 1
ATOM 794 C C . ILE A 1 99 ? -1.800 -0.312 0.627 1.00 98.56 99 ILE A C 1
ATOM 796 O O . ILE A 1 99 ? -2.312 -0.790 1.631 1.00 98.56 99 ILE A O 1
ATOM 800 N N . ILE A 1 100 ? -0.633 0.334 0.681 1.00 98.75 100 ILE A N 1
ATOM 801 C CA . ILE A 1 100 ? 0.163 0.490 1.912 1.00 98.75 100 ILE A CA 1
ATOM 802 C C . ILE A 1 100 ? -0.650 1.184 3.016 1.00 98.75 100 ILE A C 1
ATOM 804 O O . ILE A 1 100 ? -0.646 0.733 4.162 1.00 98.75 100 ILE A O 1
ATOM 808 N N . LEU A 1 101 ? -1.383 2.250 2.676 1.00 98.38 101 LEU A N 1
ATOM 809 C CA . LEU A 1 101 ? -2.252 2.967 3.612 1.00 98.38 101 LEU A CA 1
ATOM 810 C C . LEU A 1 101 ? -3.339 2.074 4.211 1.00 98.38 101 LEU A C 1
ATOM 812 O O . LEU A 1 101 ? -3.733 2.301 5.350 1.00 98.38 101 LEU A O 1
ATOM 816 N N . LEU A 1 102 ? -3.856 1.117 3.443 1.00 97.62 102 LEU A N 1
ATOM 817 C CA . LEU A 1 102 ? -4.982 0.280 3.846 1.00 97.62 102 LEU A CA 1
ATOM 818 C C . LEU A 1 102 ? -4.569 -1.108 4.336 1.00 97.62 102 LEU A C 1
ATOM 820 O O . LEU A 1 102 ? -5.408 -1.788 4.896 1.00 97.62 102 LEU A O 1
ATOM 824 N N . ASP A 1 103 ? -3.325 -1.533 4.149 1.00 97.62 103 ASP A N 1
ATOM 825 C CA . ASP A 1 103 ? -2.843 -2.858 4.560 1.00 97.62 103 ASP A CA 1
ATOM 826 C C . ASP A 1 103 ? -1.781 -2.728 5.659 1.00 97.62 103 ASP A C 1
ATOM 828 O O . ASP A 1 103 ? -1.974 -3.143 6.799 1.00 97.62 103 ASP A O 1
ATOM 832 N N . GLN A 1 104 ? -0.689 -2.022 5.367 1.00 97.19 104 GLN A N 1
ATOM 833 C CA . GLN A 1 104 ? 0.493 -1.991 6.229 1.00 97.19 104 GLN A CA 1
ATOM 834 C C . GLN A 1 104 ? 0.444 -0.943 7.343 1.00 97.19 104 GLN A C 1
ATOM 836 O O . GLN A 1 104 ? 0.881 -1.193 8.474 1.00 97.19 104 GLN A O 1
ATOM 841 N N . ILE A 1 105 ? -0.083 0.249 7.055 1.00 97.88 105 ILE A N 1
ATOM 842 C CA . ILE A 1 105 ? -0.233 1.293 8.077 1.00 97.88 105 ILE A CA 1
ATOM 843 C C . ILE A 1 105 ? -1.210 0.835 9.182 1.00 97.88 105 ILE A C 1
ATOM 845 O O . ILE A 1 105 ? -0.866 0.996 10.355 1.00 97.88 105 ILE A O 1
ATOM 849 N N . PRO A 1 106 ? -2.359 0.189 8.887 1.00 97.38 106 PRO A N 1
ATOM 850 C CA . PRO A 1 106 ? -3.238 -0.372 9.908 1.00 97.38 106 PRO A CA 1
ATOM 851 C C . PRO A 1 106 ? -2.549 -1.404 10.805 1.00 97.38 106 PRO A C 1
ATOM 853 O O . PRO A 1 106 ? -2.734 -1.338 12.018 1.00 97.38 106 PRO A O 1
ATOM 856 N N . CYS A 1 107 ? -1.697 -2.286 10.266 1.00 95.25 107 CYS A N 1
ATOM 857 C CA . CYS A 1 107 ? -0.915 -3.231 11.079 1.00 95.25 107 CYS A CA 1
ATOM 858 C C . CYS A 1 107 ? 0.050 -2.535 12.056 1.00 95.25 107 CYS A C 1
ATOM 860 O O . CYS A 1 107 ? 0.369 -3.076 13.118 1.00 95.25 107 CYS A O 1
ATOM 862 N N . ASN A 1 108 ? 0.509 -1.324 11.728 1.00 96.50 108 ASN A N 1
ATOM 863 C CA . ASN A 1 108 ? 1.323 -0.510 12.627 1.00 96.50 108 ASN A CA 1
ATOM 864 C C . ASN A 1 108 ? 0.486 0.280 13.642 1.00 96.50 108 ASN A C 1
ATOM 866 O O . ASN A 1 108 ? 0.905 0.400 14.794 1.00 96.50 108 ASN A O 1
ATOM 870 N N . CYS A 1 109 ? -0.682 0.783 13.238 1.00 96.88 109 CYS A N 1
ATOM 871 C CA . CYS A 1 109 ? -1.564 1.599 14.075 1.00 96.88 109 CYS A CA 1
ATOM 872 C C . CYS A 1 109 ? -2.388 0.787 15.081 1.00 96.88 109 CYS A C 1
ATOM 874 O O . CYS A 1 109 ? -2.618 1.241 16.202 1.00 96.88 109 CYS A O 1
ATOM 876 N N . TYR A 1 110 ? -2.831 -0.408 14.697 1.00 94.75 110 TYR A N 1
ATOM 877 C CA . TYR A 1 110 ? -3.727 -1.245 15.483 1.00 94.75 110 TYR A CA 1
ATOM 878 C C . TYR A 1 110 ? -2.991 -2.509 15.942 1.00 94.75 110 TYR A C 1
ATOM 880 O O . TYR A 1 110 ? -2.872 -3.483 15.205 1.00 94.75 110 TYR A O 1
ATOM 888 N N . ARG A 1 111 ? -2.485 -2.502 17.182 1.00 89.62 111 ARG A N 1
ATOM 889 C CA . ARG A 1 111 ? -1.741 -3.626 17.783 1.00 89.62 111 ARG A CA 1
ATOM 890 C C . ARG A 1 111 ? -2.466 -4.218 18.991 1.00 89.62 111 ARG A C 1
ATOM 892 O O . ARG A 1 111 ? -3.372 -3.607 19.561 1.00 89.62 111 ARG A O 1
ATOM 899 N N . GLY A 1 112 ? -2.050 -5.419 19.391 1.00 92.12 112 GLY A N 1
ATOM 900 C CA . GLY A 1 112 ? -2.643 -6.135 20.520 1.00 92.12 112 GLY A CA 1
ATOM 901 C C . GLY A 1 112 ? -4.137 -6.365 20.302 1.00 92.12 112 GLY A C 1
ATOM 902 O O . GLY A 1 112 ? -4.547 -6.836 19.246 1.00 92.12 112 GLY A O 1
ATOM 903 N N . GLU A 1 113 ? -4.961 -5.982 21.275 1.00 92.31 113 GLU A N 1
ATOM 904 C CA . GLU A 1 113 ? -6.420 -6.140 21.196 1.00 92.31 113 GLU A CA 1
ATOM 905 C C . GLU A 1 113 ? -7.059 -5.360 20.035 1.00 92.31 113 GLU A C 1
ATOM 907 O O . GLU A 1 113 ? -8.110 -5.757 19.536 1.00 92.31 113 GLU A O 1
ATOM 912 N N . GLN A 1 114 ? -6.418 -4.283 19.563 1.00 93.75 114 GLN A N 1
ATOM 913 C CA . GLN A 1 114 ? -6.930 -3.478 18.453 1.00 93.75 114 GLN A CA 1
ATOM 914 C C . GLN A 1 114 ? -6.608 -4.070 17.078 1.00 93.75 114 GLN A C 1
ATOM 916 O O . GLN A 1 114 ? -7.242 -3.671 16.107 1.00 93.75 114 GLN A O 1
ATOM 921 N N . ALA A 1 115 ? -5.701 -5.051 16.971 1.00 94.06 115 ALA A N 1
ATOM 922 C CA . ALA A 1 115 ? -5.309 -5.649 15.686 1.00 94.06 115 ALA A CA 1
ATOM 923 C C . ALA A 1 115 ? -6.500 -6.223 14.898 1.00 94.06 115 ALA A C 1
ATOM 925 O O . ALA A 1 115 ? -6.493 -6.257 13.671 1.00 94.06 115 ALA A O 1
ATOM 926 N N . VAL A 1 116 ? -7.581 -6.580 15.599 1.00 93.69 116 VAL A N 1
ATOM 927 C CA . VAL A 1 116 ? -8.857 -6.979 14.996 1.00 93.69 116 VAL A CA 1
ATOM 928 C C . VAL A 1 116 ? -9.427 -5.937 14.024 1.00 93.69 116 VAL A C 1
ATOM 930 O O . VAL A 1 116 ? -10.128 -6.320 13.091 1.00 93.69 116 VAL A O 1
ATOM 933 N N . VAL A 1 117 ? -9.141 -4.643 14.212 1.00 93.88 117 VAL A N 1
ATOM 934 C CA . VAL A 1 117 ? -9.573 -3.570 13.304 1.00 93.88 117 VAL A CA 1
ATOM 935 C C . VAL A 1 117 ? -8.857 -3.688 11.961 1.00 93.88 117 VAL A C 1
ATOM 937 O O . VAL A 1 117 ? -9.529 -3.667 10.934 1.00 93.88 117 VAL A O 1
ATOM 940 N N . ALA A 1 118 ? -7.534 -3.888 11.956 1.00 94.88 118 ALA A N 1
ATOM 941 C CA . ALA A 1 118 ? -6.782 -4.158 10.729 1.00 94.88 118 ALA A CA 1
ATOM 942 C C . ALA A 1 118 ? -7.374 -5.385 10.012 1.00 94.88 118 ALA A C 1
ATOM 944 O O . ALA A 1 118 ? -7.935 -5.259 8.926 1.00 94.88 118 ALA A O 1
ATOM 945 N N . TYR A 1 119 ? -7.438 -6.520 10.713 1.00 92.50 119 TYR A N 1
ATOM 946 C CA . TYR A 1 119 ? -7.813 -7.793 10.095 1.00 92.50 119 TYR A CA 1
ATOM 947 C C . TYR A 1 119 ? -9.266 -7.883 9.622 1.00 92.50 119 TYR A C 1
ATOM 949 O O . TYR A 1 119 ? -9.571 -8.511 8.611 1.00 92.50 119 TYR A O 1
ATOM 957 N N . ARG A 1 120 ? -10.217 -7.311 10.369 1.00 91.50 120 ARG A N 1
ATOM 958 C CA . ARG A 1 120 ? -11.645 -7.468 10.045 1.00 91.50 120 ARG A CA 1
ATOM 959 C C . ARG A 1 120 ? -12.202 -6.362 9.173 1.00 91.50 120 ARG A C 1
ATOM 961 O O . ARG A 1 120 ? -13.202 -6.600 8.499 1.00 91.50 120 ARG A O 1
ATOM 968 N N . PHE A 1 121 ? -11.624 -5.167 9.233 1.00 92.81 121 PHE A N 1
ATOM 969 C CA . PHE A 1 121 ? -12.132 -4.027 8.481 1.00 92.81 121 PHE A CA 1
ATOM 970 C C . PHE A 1 121 ? -11.256 -3.705 7.273 1.00 92.81 121 PHE A C 1
ATOM 972 O O . PHE A 1 121 ? -11.776 -3.582 6.163 1.00 92.81 121 PHE A O 1
ATOM 979 N N . PHE A 1 122 ? -9.946 -3.595 7.474 1.00 96.00 122 PHE A N 1
ATOM 980 C CA . PHE A 1 122 ? -9.035 -3.139 6.435 1.00 96.00 122 PHE A CA 1
ATOM 981 C C . PHE A 1 122 ? -8.639 -4.256 5.461 1.00 96.00 122 PHE A C 1
ATOM 983 O O . PHE A 1 122 ? -8.782 -4.043 4.255 1.00 96.00 122 PHE A O 1
ATOM 990 N N . ASP A 1 123 ? -8.289 -5.459 5.935 1.00 95.44 123 ASP A N 1
ATOM 991 C CA . ASP A 1 123 ? -7.856 -6.561 5.054 1.00 95.44 123 ASP A CA 1
ATOM 992 C C . ASP A 1 123 ? -8.878 -6.886 3.941 1.00 95.44 123 ASP A C 1
ATOM 994 O O . ASP A 1 123 ? -8.495 -6.934 2.768 1.00 95.44 123 ASP A O 1
ATOM 998 N N . PRO A 1 124 ? -10.198 -7.032 4.210 1.00 93.44 124 PRO A N 1
ATOM 999 C CA . PRO A 1 124 ? -11.163 -7.309 3.142 1.00 93.44 124 PRO A CA 1
ATOM 1000 C C . PRO A 1 124 ? -11.295 -6.156 2.137 1.00 93.44 124 PRO A C 1
ATOM 1002 O O . PRO A 1 124 ? -11.551 -6.384 0.952 1.00 93.44 124 PRO A O 1
ATOM 1005 N N . MET A 1 125 ? -11.134 -4.913 2.601 1.00 93.25 125 MET A N 1
ATOM 1006 C CA . MET A 1 125 ? -11.210 -3.722 1.760 1.00 93.25 125 MET A CA 1
ATOM 1007 C C . MET A 1 125 ? -10.006 -3.642 0.819 1.00 93.25 125 MET A C 1
ATOM 1009 O O . MET A 1 125 ? -10.180 -3.463 -0.392 1.00 93.25 125 MET A O 1
ATOM 1013 N N . VAL A 1 126 ? -8.795 -3.798 1.358 1.00 96.88 126 VAL A N 1
ATOM 1014 C CA . VAL A 1 126 ? -7.560 -3.698 0.576 1.00 96.88 126 VAL A CA 1
ATOM 1015 C C . VAL A 1 126 ? -7.346 -4.910 -0.326 1.00 96.88 126 VAL A C 1
ATOM 1017 O O . VAL A 1 126 ? -6.860 -4.740 -1.440 1.00 96.88 126 VAL A O 1
ATOM 1020 N N . LEU A 1 127 ? -7.840 -6.096 0.046 1.00 95.94 127 LEU A N 1
ATOM 1021 C CA . LEU A 1 127 ? -7.884 -7.256 -0.848 1.00 95.94 127 LEU A CA 1
ATOM 1022 C C . LEU A 1 127 ? -8.668 -6.951 -2.136 1.00 95.94 127 LEU A C 1
ATOM 1024 O O . LEU A 1 127 ? -8.209 -7.237 -3.243 1.00 95.94 127 LEU A O 1
ATOM 1028 N N . GLY A 1 128 ? -9.843 -6.323 -2.009 1.00 94.25 128 GLY A N 1
ATOM 1029 C CA . GLY A 1 128 ? -10.642 -5.902 -3.161 1.00 94.25 128 GLY A CA 1
ATOM 1030 C C . GLY A 1 128 ? -9.926 -4.867 -4.037 1.00 94.25 128 GLY A C 1
ATOM 1031 O O . GLY A 1 128 ? -10.039 -4.910 -5.264 1.00 94.25 128 GLY A O 1
ATOM 1032 N N . LEU A 1 129 ? -9.165 -3.958 -3.423 1.00 96.19 129 LEU A N 1
ATOM 1033 C CA . LEU A 1 129 ? -8.349 -2.973 -4.132 1.00 96.19 129 LEU A CA 1
ATOM 1034 C C . LEU A 1 129 ? -7.167 -3.627 -4.868 1.00 96.19 129 LEU A C 1
ATOM 1036 O O . LEU A 1 129 ? -6.950 -3.329 -6.043 1.00 96.19 129 LEU A O 1
ATOM 1040 N N . ALA A 1 130 ? -6.449 -4.539 -4.212 1.00 97.50 130 ALA A N 1
ATOM 1041 C CA . ALA A 1 130 ? -5.311 -5.260 -4.773 1.00 97.50 130 ALA A CA 1
ATOM 1042 C C . ALA A 1 130 ? -5.720 -6.083 -6.001 1.00 97.50 130 ALA A C 1
ATOM 1044 O O . ALA A 1 130 ? -5.095 -5.970 -7.055 1.00 97.50 130 ALA A O 1
ATOM 1045 N N . PHE A 1 131 ? -6.846 -6.805 -5.936 1.00 96.12 131 PHE A N 1
ATOM 1046 C CA . PHE A 1 131 ? -7.375 -7.509 -7.108 1.00 96.12 131 PHE A CA 1
ATOM 1047 C C . PHE A 1 131 ? -7.684 -6.574 -8.278 1.00 96.12 131 PHE A C 1
ATOM 1049 O O . PHE A 1 131 ? -7.382 -6.914 -9.421 1.00 96.12 131 PHE A O 1
ATOM 1056 N N . ARG A 1 132 ? -8.255 -5.388 -8.026 1.00 96.44 132 ARG A N 1
ATOM 1057 C CA . ARG A 1 132 ? -8.501 -4.398 -9.090 1.00 96.44 132 ARG A CA 1
ATOM 1058 C C . ARG A 1 132 ? -7.198 -3.872 -9.690 1.00 96.44 132 ARG A C 1
ATOM 1060 O O . ARG A 1 132 ? -7.135 -3.699 -10.907 1.00 96.44 132 ARG A O 1
ATOM 1067 N N . ALA A 1 133 ? -6.177 -3.636 -8.866 1.00 97.69 133 ALA A N 1
ATOM 1068 C CA . ALA A 1 133 ? -4.864 -3.191 -9.322 1.00 97.69 133 ALA A CA 1
ATOM 1069 C C . ALA A 1 133 ? -4.196 -4.249 -10.218 1.00 97.69 133 ALA A C 1
ATOM 1071 O O . ALA A 1 133 ? -3.794 -3.940 -11.340 1.00 97.69 133 ALA A O 1
ATOM 1072 N N . ILE A 1 134 ? -4.158 -5.506 -9.762 1.00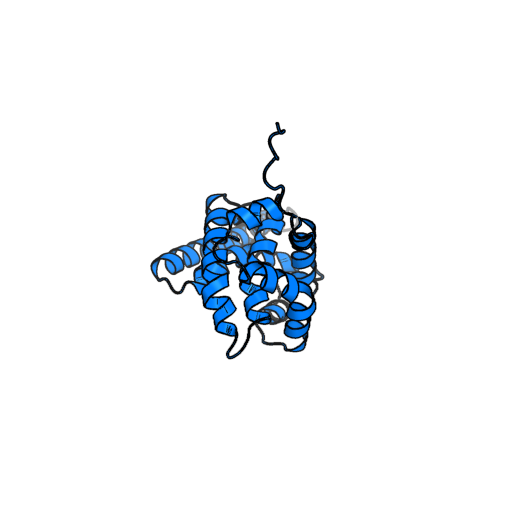 96.88 134 ILE A N 1
ATOM 1073 C CA . ILE A 1 134 ? -3.591 -6.640 -10.507 1.00 96.88 134 ILE A CA 1
ATOM 1074 C C . ILE A 1 134 ? -4.353 -6.850 -11.821 1.00 96.88 134 ILE A C 1
ATOM 1076 O O . ILE A 1 134 ? -3.750 -6.860 -12.890 1.00 96.88 134 ILE A O 1
ATOM 1080 N N . ALA A 1 135 ? -5.688 -6.906 -11.776 1.00 96.06 135 ALA A N 1
ATOM 1081 C CA . ALA A 1 135 ? -6.516 -7.078 -12.972 1.00 96.06 135 ALA A CA 1
ATOM 1082 C C . ALA A 1 135 ? -6.368 -5.930 -13.989 1.00 96.06 135 ALA A C 1
ATOM 1084 O O . ALA A 1 135 ? -6.588 -6.131 -15.182 1.00 96.06 135 ALA A O 1
ATOM 1085 N N . SER A 1 136 ? -5.986 -4.733 -13.532 1.00 96.75 136 SER A N 1
ATOM 1086 C CA . SER A 1 136 ? -5.725 -3.567 -14.388 1.00 96.75 136 SER A CA 1
ATOM 1087 C C . SER A 1 136 ? -4.268 -3.477 -14.862 1.00 96.75 136 SER A C 1
ATOM 1089 O O . SER A 1 136 ? -3.889 -2.474 -15.472 1.00 96.75 136 SER A O 1
ATOM 1091 N N . GLY A 1 137 ? -3.436 -4.479 -14.556 1.00 97.31 137 GLY A N 1
ATOM 1092 C CA . GLY A 1 137 ? -2.021 -4.517 -14.921 1.00 97.31 137 GLY A CA 1
ATOM 1093 C C . GLY A 1 137 ? -1.185 -3.425 -14.252 1.00 97.31 137 GLY A C 1
ATOM 1094 O O . GLY A 1 137 ? -0.163 -3.028 -14.805 1.00 97.31 137 GLY A O 1
ATOM 1095 N N . ILE A 1 138 ? -1.612 -2.895 -13.097 1.00 98.19 138 ILE A N 1
ATOM 1096 C CA . ILE A 1 138 ? -0.854 -1.859 -12.378 1.00 98.19 138 ILE A CA 1
ATOM 1097 C C . ILE A 1 138 ? 0.558 -2.338 -11.982 1.00 98.19 138 ILE A C 1
ATOM 1099 O O . ILE A 1 138 ? 1.499 -1.584 -12.239 1.00 98.19 138 ILE A O 1
ATOM 1103 N N . PRO A 1 139 ? 0.751 -3.559 -11.436 1.00 97.75 139 PRO A N 1
ATOM 1104 C CA . PRO A 1 139 ? 2.084 -4.054 -11.070 1.00 97.75 139 PRO A CA 1
ATOM 1105 C C . PRO A 1 139 ? 3.032 -4.238 -12.267 1.00 97.75 139 PRO A C 1
ATOM 1107 O O . PRO A 1 139 ? 4.246 -4.225 -12.095 1.00 97.75 139 PRO A O 1
ATOM 1110 N N . GLU A 1 140 ? 2.492 -4.350 -13.485 1.00 96.19 140 GLU A N 1
ATOM 1111 C CA . GLU A 1 140 ? 3.270 -4.514 -14.721 1.00 96.19 140 GLU A CA 1
ATOM 1112 C C . GLU A 1 140 ? 3.724 -3.184 -15.332 1.00 96.19 140 GLU A C 1
ATOM 1114 O O . GLU A 1 140 ? 4.425 -3.166 -16.350 1.00 96.19 140 GLU A O 1
ATOM 1119 N N . ARG A 1 141 ? 3.318 -2.048 -14.753 1.00 97.31 141 ARG A N 1
ATOM 1120 C CA . ARG A 1 141 ? 3.690 -0.741 -15.292 1.00 97.31 141 ARG A CA 1
ATOM 1121 C C . ARG A 1 141 ? 5.172 -0.424 -15.015 1.00 97.31 141 ARG A C 1
ATOM 1123 O O . ARG A 1 141 ? 5.677 -0.780 -13.946 1.00 97.31 141 ARG A O 1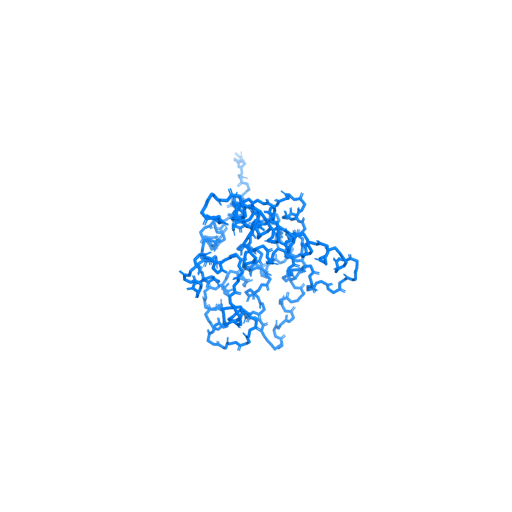
ATOM 1130 N N . PRO A 1 142 ? 5.886 0.261 -15.933 1.00 94.06 142 PRO A N 1
ATOM 1131 C CA . PRO A 1 142 ? 7.339 0.468 -15.842 1.00 94.06 142 PRO A CA 1
ATOM 1132 C C . PRO A 1 142 ? 7.834 1.150 -14.556 1.00 94.06 142 PRO A C 1
ATOM 1134 O O . PRO A 1 142 ? 8.986 0.975 -14.155 1.00 94.06 142 PRO A O 1
ATOM 1137 N N . GLU A 1 143 ? 6.983 1.938 -13.904 1.00 94.88 143 GLU A N 1
ATOM 1138 C CA . GLU A 1 143 ? 7.291 2.645 -12.662 1.00 94.88 143 GLU A CA 1
ATOM 1139 C C . GLU A 1 143 ? 7.524 1.682 -11.491 1.00 94.88 143 GLU A C 1
ATOM 1141 O O . GLU A 1 143 ? 8.309 1.996 -10.599 1.00 94.88 143 GLU A O 1
ATOM 1146 N N . VAL A 1 144 ? 6.907 0.498 -11.501 1.00 96.94 144 VAL A N 1
ATOM 1147 C CA . VAL A 1 144 ? 6.986 -0.461 -10.383 1.00 96.94 144 VAL A CA 1
ATOM 1148 C C . VAL A 1 144 ? 7.463 -1.849 -10.797 1.00 96.94 144 VAL A C 1
ATOM 1150 O O . VAL A 1 144 ? 8.054 -2.533 -9.972 1.00 96.94 144 VAL A O 1
ATOM 1153 N N . ARG A 1 145 ? 7.288 -2.252 -12.063 1.00 95.75 145 ARG A N 1
ATOM 1154 C CA . ARG A 1 145 ? 7.525 -3.624 -12.547 1.00 95.75 145 ARG A CA 1
ATOM 1155 C C . ARG A 1 145 ? 8.861 -4.231 -12.109 1.00 95.75 145 ARG A C 1
ATOM 1157 O O . ARG A 1 145 ? 8.888 -5.356 -11.618 1.00 95.75 145 ARG A O 1
ATOM 1164 N N . TYR A 1 146 ? 9.939 -3.464 -12.267 1.00 94.94 146 TYR A N 1
ATOM 1165 C CA . TYR A 1 146 ? 11.317 -3.870 -11.961 1.00 94.94 146 TYR A CA 1
ATOM 1166 C C . TYR A 1 146 ? 11.810 -3.370 -10.596 1.00 94.94 146 TYR A C 1
ATOM 1168 O O . TYR A 1 146 ? 12.998 -3.433 -10.306 1.00 94.94 146 TYR A O 1
ATOM 1176 N N . ARG A 1 147 ? 10.919 -2.811 -9.772 1.00 95.38 147 ARG A N 1
ATOM 1177 C CA . ARG A 1 147 ? 11.239 -2.269 -8.450 1.00 95.38 147 ARG A CA 1
ATOM 1178 C C . ARG A 1 147 ? 10.573 -3.129 -7.391 1.00 95.38 147 ARG A C 1
ATOM 1180 O O . ARG A 1 147 ? 9.418 -2.887 -7.051 1.00 95.38 147 ARG A O 1
ATOM 1187 N N . HIS A 1 148 ? 11.269 -4.147 -6.882 1.00 95.06 148 HIS A N 1
ATOM 1188 C CA . HIS A 1 148 ? 10.699 -5.089 -5.911 1.00 95.06 148 HIS A CA 1
ATOM 1189 C C . HIS A 1 148 ? 10.243 -4.372 -4.642 1.00 95.06 148 HIS A C 1
ATOM 1191 O O . HIS A 1 148 ? 9.196 -4.721 -4.100 1.00 95.06 148 HIS A O 1
ATOM 1197 N N . ALA A 1 149 ? 10.967 -3.324 -4.224 1.00 96.25 149 ALA A N 1
ATOM 1198 C CA . ALA A 1 149 ? 10.571 -2.479 -3.101 1.00 96.25 149 ALA A CA 1
ATOM 1199 C C . ALA A 1 149 ? 9.180 -1.854 -3.298 1.00 96.25 149 ALA A C 1
ATOM 1201 O O . ALA A 1 149 ? 8.520 -1.535 -2.317 1.00 96.25 149 ALA A O 1
ATOM 1202 N N . TYR A 1 150 ? 8.718 -1.691 -4.543 1.00 97.62 150 TYR A N 1
ATOM 1203 C CA . TYR A 1 150 ? 7.389 -1.176 -4.870 1.00 97.62 150 TYR A CA 1
ATOM 1204 C C . TYR A 1 150 ? 6.383 -2.273 -5.221 1.00 97.62 150 TYR A C 1
ATOM 1206 O O . TYR A 1 150 ? 5.275 -2.302 -4.685 1.00 97.62 150 TYR A O 1
ATOM 1214 N N . ARG A 1 151 ? 6.746 -3.187 -6.125 1.00 97.56 151 ARG A N 1
ATOM 1215 C CA . ARG A 1 151 ? 5.817 -4.179 -6.680 1.00 97.56 151 ARG A CA 1
ATOM 1216 C C . ARG A 1 151 ? 5.305 -5.170 -5.635 1.00 97.56 151 ARG A C 1
ATOM 1218 O O . ARG A 1 151 ? 4.147 -5.573 -5.701 1.00 97.56 151 ARG A O 1
ATOM 1225 N N . PHE A 1 152 ? 6.131 -5.518 -4.652 1.00 95.88 152 PHE A N 1
ATOM 1226 C CA . PHE A 1 152 ? 5.784 -6.482 -3.608 1.00 95.88 152 PHE A CA 1
ATOM 1227 C C . PHE A 1 152 ? 4.474 -6.137 -2.871 1.00 95.88 152 PHE A C 1
ATOM 1229 O O . PHE A 1 152 ? 3.661 -7.019 -2.592 1.00 95.88 152 PHE A O 1
ATOM 1236 N N . TRP A 1 153 ? 4.216 -4.850 -2.618 1.00 98.00 153 TRP A N 1
ATOM 1237 C CA . TRP A 1 153 ? 3.055 -4.410 -1.836 1.00 98.00 153 TRP A CA 1
ATOM 1238 C C . TRP A 1 153 ? 1.711 -4.705 -2.496 1.00 98.00 153 TRP A C 1
ATOM 1240 O O . TRP A 1 153 ? 0.710 -4.806 -1.796 1.00 98.00 153 TRP A O 1
ATOM 1250 N N . PHE A 1 154 ? 1.661 -4.882 -3.820 1.00 98.25 154 PHE A N 1
ATOM 1251 C CA . PHE A 1 154 ? 0.420 -5.253 -4.505 1.00 98.25 154 PHE A CA 1
ATOM 1252 C C . PHE A 1 154 ? -0.058 -6.664 -4.149 1.00 98.25 154 PHE A C 1
ATOM 1254 O O . PHE A 1 154 ? -1.244 -6.958 -4.299 1.00 98.25 154 PHE A O 1
ATOM 1261 N N . TYR A 1 155 ? 0.850 -7.524 -3.687 1.00 97.38 155 TYR A N 1
ATOM 1262 C CA . TYR A 1 155 ? 0.583 -8.938 -3.441 1.00 97.38 155 TYR A CA 1
ATOM 1263 C C . TYR A 1 155 ? 0.374 -9.252 -1.959 1.00 97.38 155 TYR A C 1
ATOM 1265 O O . TYR A 1 155 ? -0.339 -10.197 -1.634 1.00 97.38 155 TYR A O 1
ATOM 1273 N N . LEU A 1 156 ? 0.901 -8.425 -1.056 1.00 96.12 156 LEU A N 1
ATOM 1274 C CA . LEU A 1 156 ? 0.804 -8.653 0.385 1.00 96.12 156 LEU A CA 1
ATOM 1275 C C . LEU A 1 156 ? -0.646 -8.740 0.925 1.00 96.12 156 LEU A C 1
ATOM 1277 O O . LEU A 1 156 ? -0.927 -9.670 1.683 1.00 96.12 156 LEU A O 1
ATOM 1281 N N . PRO A 1 157 ? -1.622 -7.928 0.459 1.00 97.12 157 PRO A N 1
ATOM 1282 C CA . PRO A 1 157 ? -3.033 -8.114 0.822 1.00 97.12 157 PRO A CA 1
ATOM 1283 C C . PRO A 1 157 ? -3.597 -9.505 0.503 1.00 97.12 157 PRO A C 1
ATOM 1285 O O . PRO A 1 157 ? -4.491 -10.005 1.189 1.00 97.12 157 PRO A O 1
ATOM 1288 N N . LEU A 1 158 ? -3.106 -10.137 -0.568 1.00 96.00 158 LEU A N 1
ATOM 1289 C CA . LEU A 1 158 ? -3.530 -11.476 -0.968 1.00 96.00 158 LEU A CA 1
ATOM 1290 C C . LEU A 1 158 ? -2.935 -12.542 -0.036 1.00 96.00 158 LEU A C 1
ATOM 1292 O O . LEU A 1 158 ? -3.553 -13.589 0.152 1.00 96.00 158 LEU A O 1
ATOM 1296 N N . GLU A 1 159 ? -1.777 -12.285 0.574 1.00 93.81 159 GLU A N 1
ATOM 1297 C CA . GLU A 1 159 ? -1.179 -13.160 1.588 1.00 93.81 159 GLU A CA 1
ATOM 1298 C C . GLU A 1 159 ? -1.974 -13.113 2.902 1.00 93.81 159 GLU A C 1
ATOM 1300 O O . GLU A 1 159 ? -2.256 -14.158 3.492 1.00 93.81 159 GLU A O 1
ATOM 1305 N N . HIS A 1 160 ? -2.436 -11.925 3.305 1.00 92.88 160 HIS A N 1
ATOM 1306 C CA . HIS A 1 160 ? -3.216 -11.719 4.532 1.00 92.88 160 HIS A CA 1
ATOM 1307 C C . HIS A 1 160 ? -4.622 -12.333 4.511 1.00 92.88 160 HIS A C 1
ATOM 1309 O O . HIS A 1 160 ? -5.213 -12.562 5.562 1.00 92.88 160 HIS A O 1
ATOM 1315 N N . CYS A 1 161 ? -5.179 -12.649 3.337 1.00 90.12 161 CYS A N 1
ATOM 1316 C CA . CYS A 1 161 ? -6.535 -13.203 3.258 1.00 90.12 161 CYS A CA 1
ATOM 1317 C C . CYS A 1 161 ? -6.648 -14.686 3.674 1.00 90.12 161 CYS A C 1
ATOM 1319 O O . CYS A 1 161 ? -7.756 -15.230 3.686 1.00 90.12 161 CYS A O 1
ATOM 1321 N N . GLU A 1 162 ? -5.519 -15.352 3.953 1.00 83.38 162 GLU A N 1
ATOM 1322 C CA . GLU A 1 162 ? -5.419 -16.752 4.404 1.00 83.38 162 GLU A CA 1
ATOM 1323 C C . GLU A 1 162 ? -6.210 -17.764 3.541 1.00 83.38 162 GLU A C 1
ATOM 1325 O O . GLU A 1 162 ? -6.666 -18.813 4.004 1.00 83.38 162 GLU A O 1
ATOM 1330 N N . ASN A 1 163 ? -6.373 -17.483 2.242 1.00 92.69 163 ASN A N 1
ATOM 1331 C CA . ASN A 1 163 ? -7.092 -18.349 1.310 1.00 92.69 163 ASN A CA 1
ATOM 1332 C C . ASN A 1 163 ? -6.130 -19.111 0.393 1.00 92.69 163 ASN A C 1
ATOM 1334 O O . ASN A 1 163 ? -5.480 -18.527 -0.469 1.00 92.69 163 ASN A O 1
ATOM 1338 N N . VAL A 1 164 ? -6.122 -20.443 0.493 1.00 91.12 164 VAL A N 1
ATOM 1339 C CA . VAL A 1 164 ? -5.197 -21.305 -0.267 1.00 91.12 164 VAL A CA 1
ATOM 1340 C C . VAL A 1 164 ? -5.229 -21.091 -1.786 1.00 91.12 164 VAL A C 1
ATOM 1342 O O . VAL A 1 164 ? -4.189 -21.175 -2.433 1.00 91.12 164 VAL A O 1
ATOM 1345 N N . ARG A 1 165 ? -6.396 -20.800 -2.378 1.00 91.88 165 ARG A N 1
ATOM 1346 C CA . ARG A 1 165 ? -6.499 -20.583 -3.832 1.00 91.88 165 ARG A CA 1
ATOM 1347 C C . ARG A 1 165 ? -5.896 -19.245 -4.239 1.00 91.88 165 ARG A C 1
ATOM 1349 O O . ARG A 1 165 ? -5.305 -19.149 -5.306 1.00 91.88 165 ARG A O 1
ATOM 1356 N N . ILE A 1 166 ? -6.052 -18.232 -3.390 1.00 92.94 166 ILE A N 1
ATOM 1357 C CA . ILE A 1 166 ? -5.456 -16.913 -3.606 1.00 92.94 166 ILE A CA 1
ATOM 1358 C C . ILE A 1 166 ? -3.936 -17.011 -3.437 1.00 92.94 166 ILE A C 1
ATOM 1360 O O . ILE A 1 166 ? -3.206 -16.548 -4.307 1.00 92.94 166 ILE A O 1
ATOM 1364 N N . LEU A 1 167 ? -3.462 -17.719 -2.406 1.00 92.06 167 LEU A N 1
ATOM 1365 C CA . LEU A 1 167 ? -2.033 -17.931 -2.153 1.00 92.06 167 LEU A CA 1
ATOM 1366 C C . LEU A 1 167 ? -1.309 -18.619 -3.321 1.00 92.06 167 LEU A C 1
ATOM 1368 O O . LEU A 1 167 ? -0.176 -18.267 -3.629 1.00 92.06 167 LEU A O 1
ATOM 1372 N N . GLN A 1 168 ? -1.955 -19.557 -4.022 1.00 90.88 168 GLN A N 1
ATOM 1373 C CA . GLN A 1 168 ? -1.386 -20.149 -5.242 1.00 90.88 168 GLN A CA 1
ATOM 1374 C C . GLN A 1 168 ? -1.154 -19.111 -6.349 1.00 90.88 168 GLN A C 1
ATOM 1376 O O . GLN A 1 168 ? -0.144 -19.177 -7.045 1.00 90.88 168 GLN A O 1
ATOM 1381 N N . GLY A 1 169 ? -2.070 -18.150 -6.502 1.00 90.19 169 GLY A N 1
ATOM 1382 C CA . GLY A 1 169 ? -1.902 -17.031 -7.429 1.00 90.19 169 GLY A CA 1
ATOM 1383 C C . GLY A 1 169 ? -0.759 -16.105 -7.013 1.00 90.19 169 GLY A C 1
ATOM 1384 O O . GLY A 1 169 ? 0.032 -15.710 -7.858 1.00 90.19 169 GLY A O 1
ATOM 1385 N N . VAL A 1 170 ? -0.614 -15.832 -5.713 1.00 92.88 170 VAL A N 1
ATOM 1386 C CA . VAL A 1 170 ? 0.479 -14.999 -5.182 1.00 92.88 170 VAL A CA 1
ATOM 1387 C C . VAL A 1 170 ? 1.856 -15.584 -5.491 1.00 92.88 170 VAL A C 1
ATOM 1389 O O . VAL A 1 170 ? 2.751 -14.847 -5.890 1.00 92.88 170 VAL A O 1
ATOM 1392 N N . VAL A 1 171 ? 2.027 -16.906 -5.368 1.00 92.00 171 VAL A N 1
ATOM 1393 C CA . VAL A 1 171 ? 3.290 -17.568 -5.745 1.00 92.00 171 VAL A CA 1
ATOM 1394 C C . VAL A 1 171 ? 3.638 -17.282 -7.207 1.00 92.00 171 VAL A C 1
ATOM 1396 O O . VAL A 1 171 ? 4.769 -16.915 -7.504 1.00 92.00 171 VAL A O 1
ATOM 1399 N N . MET A 1 172 ? 2.655 -17.379 -8.106 1.00 92.12 172 MET A N 1
ATOM 1400 C CA . MET A 1 172 ? 2.852 -17.092 -9.529 1.00 92.12 172 MET A CA 1
ATOM 1401 C C . MET A 1 172 ? 3.219 -15.621 -9.780 1.00 92.12 172 MET A C 1
ATOM 1403 O O . MET A 1 172 ? 4.104 -15.346 -10.585 1.00 92.12 172 MET A O 1
ATOM 1407 N N . GLU A 1 173 ? 2.578 -14.678 -9.087 1.00 93.88 173 GLU A N 1
ATOM 1408 C CA . GLU A 1 173 ? 2.892 -13.246 -9.192 1.00 93.88 173 GLU A CA 1
ATOM 1409 C C . GLU A 1 173 ? 4.316 -12.922 -8.705 1.00 93.88 173 GLU A C 1
ATOM 1411 O O . GLU A 1 173 ? 5.050 -12.184 -9.368 1.00 93.88 173 GLU A O 1
ATOM 1416 N N . HIS A 1 174 ? 4.753 -13.520 -7.591 1.00 93.00 174 HIS A N 1
ATOM 1417 C CA . HIS A 1 174 ? 6.136 -13.382 -7.124 1.00 93.00 174 HIS A CA 1
ATOM 1418 C C . HIS A 1 174 ? 7.127 -14.009 -8.106 1.00 93.00 174 HIS A C 1
ATOM 1420 O O . HIS A 1 174 ? 8.147 -13.391 -8.408 1.00 93.00 174 HIS A O 1
ATOM 1426 N N . ASP A 1 175 ? 6.835 -15.194 -8.650 1.00 93.31 175 ASP A N 1
ATOM 1427 C CA . ASP A 1 175 ? 7.691 -15.846 -9.648 1.00 93.31 175 ASP A CA 1
ATOM 1428 C C . ASP A 1 175 ? 7.908 -14.954 -10.881 1.00 93.31 175 ASP A C 1
ATOM 1430 O O . ASP A 1 175 ? 9.044 -14.837 -11.353 1.00 93.31 175 ASP A O 1
ATOM 1434 N N . LEU A 1 176 ? 6.850 -14.284 -11.359 1.00 92.25 176 LEU A N 1
ATOM 1435 C CA . LEU A 1 176 ? 6.918 -13.302 -12.448 1.00 92.25 176 LEU A CA 1
ATOM 1436 C C . LEU A 1 176 ? 7.783 -12.092 -12.075 1.00 92.25 176 LEU A C 1
ATOM 1438 O O . LEU A 1 176 ? 8.659 -11.707 -12.850 1.00 92.25 176 LEU A O 1
ATOM 1442 N N . MET A 1 177 ? 7.591 -11.526 -10.880 1.00 93.06 177 MET A N 1
ATOM 1443 C CA . MET A 1 177 ? 8.414 -10.418 -10.384 1.00 93.06 177 MET A CA 1
ATOM 1444 C C . MET A 1 177 ? 9.903 -10.789 -10.334 1.00 93.06 177 MET A C 1
ATOM 1446 O O . MET A 1 177 ? 10.749 -10.038 -10.818 1.00 93.06 177 MET A O 1
ATOM 1450 N N . PHE A 1 178 ? 10.245 -11.960 -9.790 1.00 90.44 178 PHE A N 1
ATOM 1451 C CA . PHE A 1 178 ? 11.637 -12.405 -9.740 1.00 90.44 178 PHE A CA 1
ATOM 1452 C C . PHE A 1 178 ? 12.204 -12.737 -11.128 1.00 90.44 178 PHE A C 1
ATOM 1454 O O . PHE A 1 178 ? 13.407 -12.575 -11.340 1.00 90.44 178 PHE A O 1
ATOM 1461 N N . GLU A 1 179 ? 11.376 -13.201 -12.067 1.00 91.25 179 GLU A N 1
ATOM 1462 C CA . GLU A 1 179 ? 11.798 -13.463 -13.447 1.00 91.25 179 GLU A CA 1
ATOM 1463 C C . GLU A 1 179 ? 12.171 -12.179 -14.188 1.00 91.25 179 GLU A C 1
ATOM 1465 O O . GLU A 1 179 ? 13.217 -12.146 -14.834 1.00 91.25 179 GLU A O 1
ATOM 1470 N N . ASP A 1 180 ? 11.394 -11.106 -14.032 1.00 90.38 180 ASP A N 1
ATOM 1471 C CA . ASP A 1 180 ? 11.711 -9.795 -14.613 1.00 90.38 180 ASP A CA 1
ATOM 1472 C C . ASP A 1 180 ? 13.115 -9.313 -14.194 1.00 90.38 180 ASP A C 1
ATOM 1474 O O . ASP A 1 180 ? 13.908 -8.866 -15.026 1.00 90.38 180 ASP A O 1
ATOM 1478 N N . SER A 1 181 ? 13.473 -9.478 -12.917 1.00 84.31 181 SER A N 1
ATOM 1479 C CA . SER A 1 181 ? 14.817 -9.148 -12.421 1.00 84.31 181 SER A CA 1
ATOM 1480 C C . SER A 1 181 ? 15.907 -10.075 -12.963 1.00 84.31 181 SER A C 1
ATOM 1482 O O . SER A 1 181 ? 17.015 -9.624 -13.266 1.00 84.31 181 SER A O 1
ATOM 1484 N N . ARG A 1 182 ? 15.617 -11.373 -13.134 1.00 85.88 182 ARG A N 1
ATOM 1485 C CA . ARG A 1 182 ? 16.562 -12.318 -13.755 1.00 85.88 182 ARG A CA 1
ATOM 1486 C C . ARG A 1 182 ? 16.839 -11.971 -15.215 1.00 85.88 182 ARG A C 1
ATOM 1488 O O . ARG A 1 182 ? 17.991 -12.070 -15.635 1.00 85.88 182 ARG A O 1
ATOM 1495 N N . GLN A 1 183 ? 15.825 -11.540 -15.963 1.00 83.50 183 GLN A N 1
ATOM 1496 C CA . GLN A 1 183 ? 15.982 -11.118 -17.356 1.00 83.50 183 GLN A CA 1
ATOM 1497 C C . GLN A 1 183 ? 16.930 -9.923 -17.473 1.00 83.50 183 GLN A C 1
ATOM 1499 O O . GLN A 1 183 ? 17.884 -9.993 -18.246 1.00 83.50 183 GLN A O 1
ATOM 1504 N N . LEU A 1 184 ? 16.762 -8.898 -16.629 1.00 77.00 184 LEU A N 1
ATOM 1505 C CA . LEU A 1 184 ? 17.666 -7.742 -16.599 1.00 77.00 184 LEU A CA 1
ATOM 1506 C C . LEU A 1 184 ? 19.128 -8.146 -16.344 1.00 77.00 184 LEU A C 1
ATOM 1508 O O . LEU A 1 184 ? 20.042 -7.630 -16.988 1.00 77.00 184 LEU A O 1
ATOM 1512 N N . MET A 1 185 ? 19.365 -9.102 -15.439 1.00 75.06 185 MET A N 1
ATOM 1513 C CA . MET A 1 185 ? 20.720 -9.600 -15.175 1.00 75.06 185 MET A CA 1
ATOM 1514 C C . MET A 1 185 ? 21.280 -10.448 -16.329 1.00 75.06 185 MET A C 1
ATOM 1516 O O . MET A 1 185 ? 22.460 -10.331 -16.664 1.00 75.06 185 MET A O 1
ATOM 1520 N N . GLY A 1 186 ? 20.451 -11.288 -16.955 1.00 70.38 186 GLY A N 1
ATOM 1521 C CA . GLY A 1 186 ? 20.844 -12.130 -18.089 1.00 70.38 186 GLY A CA 1
ATOM 1522 C C . GLY A 1 186 ? 21.201 -11.326 -19.342 1.00 70.38 186 GLY A C 1
ATOM 1523 O O . GLY A 1 186 ? 22.205 -11.615 -20.001 1.00 70.38 186 GLY A O 1
ATOM 1524 N N . GLU A 1 187 ? 20.435 -10.273 -19.634 1.00 61.00 187 GLU A N 1
ATOM 1525 C CA . GLU A 1 187 ? 20.719 -9.335 -20.724 1.00 61.00 187 GLU A CA 1
ATOM 1526 C C . GLU A 1 187 ? 22.068 -8.635 -20.513 1.00 61.00 187 GLU A C 1
ATOM 1528 O O . GLU A 1 187 ? 22.890 -8.590 -21.432 1.00 61.00 187 GLU A O 1
ATOM 1533 N N . HIS A 1 188 ? 22.365 -8.199 -19.285 1.00 57.12 188 HIS A N 1
ATOM 1534 C CA . HIS A 1 188 ? 23.634 -7.547 -18.954 1.00 57.12 188 HIS A CA 1
ATOM 1535 C C . HIS A 1 188 ? 24.853 -8.465 -19.141 1.00 57.12 188 HIS A C 1
ATOM 1537 O O . HIS A 1 188 ? 25.875 -8.032 -19.679 1.00 57.12 188 HIS A O 1
ATOM 1543 N N . VAL A 1 189 ? 24.761 -9.740 -18.740 1.00 57.69 189 VAL A N 1
ATOM 1544 C CA . VAL A 1 189 ? 25.834 -10.732 -18.954 1.00 57.69 189 VAL A CA 1
ATOM 1545 C C . VAL A 1 189 ? 26.065 -10.970 -20.447 1.00 57.69 189 VAL A C 1
ATOM 1547 O O . VAL A 1 189 ? 27.210 -10.987 -20.900 1.00 57.69 189 VAL A O 1
ATOM 1550 N N . SER A 1 190 ? 24.992 -11.093 -21.231 1.00 55.16 190 SER A N 1
ATOM 1551 C CA . SER A 1 190 ? 25.096 -11.298 -22.679 1.00 55.16 190 SER A CA 1
ATOM 1552 C C . SER A 1 190 ? 25.703 -10.095 -23.417 1.00 55.16 190 SER A C 1
ATOM 1554 O O . SER A 1 190 ? 26.537 -10.289 -24.300 1.00 55.16 190 SER A O 1
ATOM 1556 N N . ALA A 1 191 ? 25.373 -8.865 -23.009 1.00 55.19 191 ALA A N 1
ATOM 1557 C CA . ALA A 1 191 ? 25.945 -7.639 -23.567 1.00 55.19 191 ALA A CA 1
ATOM 1558 C C . ALA A 1 191 ? 27.423 -7.453 -23.176 1.00 55.19 191 ALA A C 1
ATOM 1560 O O . ALA A 1 191 ? 28.239 -7.034 -23.996 1.00 55.19 191 ALA A O 1
ATOM 1561 N N . SER A 1 192 ? 27.791 -7.827 -21.947 1.00 54.06 192 SER A N 1
ATOM 1562 C CA . SER A 1 192 ? 29.170 -7.727 -21.444 1.00 54.06 192 SER A CA 1
ATOM 1563 C C . SER A 1 192 ? 30.115 -8.703 -22.159 1.00 54.06 192 SER A C 1
ATOM 1565 O O . SER A 1 192 ? 31.261 -8.362 -22.440 1.00 54.06 192 SER A O 1
ATOM 1567 N N . LEU A 1 193 ? 29.622 -9.893 -22.520 1.00 52.66 193 LEU A N 1
ATOM 1568 C CA . LEU A 1 193 ? 30.357 -10.898 -23.303 1.00 52.66 193 LEU A CA 1
ATOM 1569 C C . LEU A 1 193 ? 30.495 -10.547 -24.795 1.00 52.66 193 LEU A C 1
ATOM 1571 O O . LEU A 1 193 ? 31.251 -11.203 -25.506 1.00 52.66 193 LEU A O 1
ATOM 1575 N N . GLN A 1 194 ? 29.771 -9.535 -25.278 1.00 52.50 194 GLN A N 1
ATOM 1576 C CA . GLN A 1 194 ? 29.844 -9.046 -26.660 1.00 52.50 194 GLN A CA 1
ATOM 1577 C C . GLN A 1 194 ? 30.688 -7.764 -26.798 1.00 52.50 194 GLN A C 1
ATOM 1579 O O . GLN A 1 194 ? 30.858 -7.268 -27.913 1.00 52.50 194 GLN A O 1
ATOM 1584 N N . SER A 1 195 ? 31.238 -7.229 -25.699 1.00 45.12 195 SER A N 1
ATOM 1585 C CA . SER A 1 195 ? 32.118 -6.056 -25.740 1.00 45.12 195 SER A CA 1
ATOM 1586 C C . SER A 1 195 ? 33.505 -6.418 -26.312 1.00 45.12 195 SER A C 1
ATOM 1588 O O . SER A 1 195 ? 34.106 -7.392 -25.852 1.00 45.12 195 SER A O 1
ATOM 1590 N N . PRO A 1 196 ? 34.066 -5.649 -27.273 1.00 51.06 196 PRO A N 1
ATOM 1591 C CA . PRO A 1 196 ? 35.351 -5.949 -27.920 1.00 51.06 196 PRO A CA 1
ATOM 1592 C C . PRO A 1 196 ? 36.586 -5.894 -27.007 1.00 51.06 196 PRO A C 1
ATOM 1594 O O . PRO A 1 196 ? 37.681 -6.196 -27.466 1.00 51.06 196 PRO A O 1
ATOM 1597 N N . GLU A 1 197 ? 36.442 -5.493 -25.743 1.00 53.69 197 GLU A N 1
ATOM 1598 C CA . GLU A 1 197 ? 37.549 -5.389 -24.779 1.00 53.69 197 GLU A CA 1
ATOM 1599 C C . GLU A 1 197 ? 37.876 -6.715 -24.062 1.00 53.69 197 GLU A C 1
ATOM 1601 O O . GLU A 1 197 ? 38.765 -6.753 -23.216 1.00 53.69 197 GLU A O 1
ATOM 1606 N N . ALA A 1 198 ? 37.185 -7.812 -24.392 1.00 50.50 198 ALA A N 1
ATOM 1607 C CA . ALA A 1 198 ? 37.394 -9.132 -23.786 1.00 50.50 198 ALA A CA 1
ATOM 1608 C C . ALA A 1 198 ? 38.322 -10.082 -24.586 1.00 50.50 198 ALA A C 1
ATOM 1610 O O . ALA A 1 198 ? 38.283 -11.294 -24.357 1.00 50.50 198 ALA A O 1
ATOM 1611 N N . LEU A 1 199 ? 39.149 -9.566 -25.507 1.00 37.41 199 LEU A N 1
ATOM 1612 C CA . LEU A 1 199 ? 40.171 -10.336 -26.240 1.00 37.41 199 LEU A CA 1
ATOM 1613 C C . LEU A 1 199 ? 41.560 -9.700 -26.147 1.00 37.41 199 LEU A C 1
ATOM 1615 O O . LEU A 1 199 ? 41.684 -8.500 -26.476 1.00 37.41 199 LEU A O 1
#

InterPro domains:
  IPR010323 Protein of unknown function DUF924 [PF06041] (24-184)
  IPR011990 Tetratricopeptide-like helical domain superfamily [G3DSA:1.25.40.10] (122-193)
  IPR011990 Tetratricopeptide-like helical domain superfamily [SSF48452] (16-189)

pLDDT: mean 87.53, std 16.81, range [30.08, 98.75]

Organism: NCBI:txid2010991

Sequence (199 aa):
MPAGTCYGIANRPQMLDHSLLDRVCQFWFRHITDDHHLIVPEKEEALIWFSQNDEFAKECITTFGPVLDFLSSEPNRIGVDYILNATNPTSALDWMSLIILLDQIPCNCYRGEQAVVAYRFFDPMVLGLAFRAIASGIPERPEVRYRHAYRFWFYLPLEHCENVRILQGVVMEHDLMFEDSRQLMGEHVSASLQSPEAL

Secondary structure (DSSP, 8-state):
-------------GGGSTHHHHHHHHHHHTT---GGGGTS--HHHHHHHHS--HHHHHHHHHHHHHHHHHHHH-TTT--HHHHHHHH---SHHHHHHHHHHHTHHHHHHS-GGGHHHIIIIIHHHHHHHHHHHHHTT-TTSTTTTT-HHHHGGGTHHHHHT--HHHHHHHHHHHHHHHHHHHHHHHHHHHHHTTSGGG-

Radius of gyration: 19.93 Å; chains: 1; bounding box: 83×48×49 Å

Foldseek 3Di:
DDDDDDPDPDPLPPCLEQVLLVVLLCLLCVVPPDPVCLLPNDPVSVCVQVPDDLVSLVVLCVPQVVVLCVQLVCLPVRALVNSCVRNVQDALSSLLSVLCSLARSLCSPQDDPRNCCSLVRRLVRSLVSLVVCVVVCSCVDPVHLSRCNRSVSSLVSLVSVPDPVSVVVSVVSVVSSVVVNVVVVVVVVVVVVVDPVPD